Protein AF-A0A926DUD1-F1 (afdb_monomer)

Structure (mmCIF, N/CA/C/O backbone):
data_AF-A0A926DUD1-F1
#
_entry.id   AF-A0A926DUD1-F1
#
loop_
_atom_site.group_PDB
_atom_site.id
_atom_site.type_symbol
_atom_site.label_atom_id
_atom_site.label_alt_id
_atom_site.label_comp_id
_atom_site.label_asym_id
_atom_site.label_entity_id
_atom_site.label_seq_id
_atom_site.pdbx_PDB_ins_code
_atom_site.Cartn_x
_atom_site.Cartn_y
_atom_site.Cartn_z
_atom_site.occupancy
_atom_site.B_iso_or_equiv
_atom_site.auth_seq_id
_atom_site.auth_comp_id
_atom_site.auth_asym_id
_atom_site.auth_atom_id
_atom_site.pdbx_PDB_model_num
ATOM 1 N N . MET A 1 1 ? 6.328 -51.734 35.533 1.00 30.44 1 MET A N 1
ATOM 2 C CA . MET A 1 1 ? 6.720 -51.237 34.198 1.00 30.44 1 MET A CA 1
ATOM 3 C C . MET A 1 1 ? 5.490 -50.666 33.497 1.00 30.44 1 MET A C 1
ATOM 5 O O . MET A 1 1 ? 4.586 -51.427 33.213 1.00 30.44 1 MET A O 1
ATOM 9 N N . LYS A 1 2 ? 5.502 -49.342 33.269 1.00 28.11 2 LYS A N 1
ATOM 10 C CA . LYS A 1 2 ? 4.923 -48.579 32.139 1.00 28.11 2 LYS A CA 1
ATOM 11 C C . LYS A 1 2 ? 3.393 -48.598 31.853 1.00 28.11 2 LYS A C 1
ATOM 13 O O . LYS A 1 2 ? 2.896 -49.546 31.268 1.00 28.11 2 LYS A O 1
ATOM 18 N N . LYS A 1 3 ? 2.792 -47.406 32.087 1.00 28.64 3 LYS A N 1
ATOM 19 C CA . LYS A 1 3 ? 1.717 -46.685 31.338 1.00 28.64 3 LYS A CA 1
ATOM 20 C C . LYS A 1 3 ? 0.305 -47.307 31.424 1.00 28.64 3 LYS A C 1
ATOM 22 O O . LYS A 1 3 ? 0.091 -48.352 30.838 1.00 28.64 3 LYS A O 1
ATOM 27 N N . MET A 1 4 ? -0.717 -46.806 32.137 1.00 31.91 4 MET A N 1
ATOM 28 C CA . MET A 1 4 ? -1.233 -45.445 32.430 1.00 31.91 4 MET A CA 1
ATOM 29 C C . MET A 1 4 ? -1.420 -44.544 31.202 1.00 31.91 4 MET A C 1
ATOM 31 O O . MET A 1 4 ? -0.483 -43.837 30.866 1.00 31.91 4 MET A O 1
ATOM 35 N N . TYR A 1 5 ? -2.627 -44.583 30.614 1.00 33.59 5 TYR A N 1
ATOM 36 C CA . TYR A 1 5 ? -3.401 -43.492 29.971 1.00 33.59 5 TYR A CA 1
ATOM 37 C C . TYR A 1 5 ? -4.865 -44.008 29.852 1.00 33.59 5 TYR A C 1
ATOM 39 O O . TYR A 1 5 ? -5.150 -44.811 28.971 1.00 33.59 5 TYR A O 1
ATOM 47 N N . ALA A 1 6 ? -5.735 -43.909 30.872 1.00 28.67 6 ALA A N 1
ATOM 48 C CA . ALA A 1 6 ? -6.662 -42.787 31.144 1.00 28.67 6 ALA A CA 1
ATOM 49 C C . ALA A 1 6 ? -7.298 -42.251 29.840 1.00 28.67 6 ALA A C 1
ATOM 51 O O . ALA A 1 6 ? -6.612 -41.590 29.074 1.00 28.67 6 ALA A O 1
ATOM 52 N N . LEU A 1 7 ? -8.509 -42.635 29.420 1.00 27.92 7 LEU A N 1
ATOM 53 C CA . LEU A 1 7 ? -9.831 -42.455 30.050 1.00 27.92 7 LEU A CA 1
ATOM 54 C C . LEU A 1 7 ? -10.149 -40.970 30.309 1.00 27.92 7 LEU A C 1
ATOM 56 O O . LEU A 1 7 ? -9.940 -40.468 31.405 1.00 27.92 7 LEU A O 1
ATOM 60 N N . LEU A 1 8 ? -10.645 -40.291 29.270 1.00 28.48 8 LEU A N 1
ATOM 61 C CA . LEU A 1 8 ? -11.308 -38.977 29.289 1.00 28.48 8 LEU A CA 1
ATOM 62 C C . LEU A 1 8 ? -12.337 -39.008 28.141 1.00 28.48 8 LEU A C 1
ATOM 64 O O . LEU A 1 8 ? -11.967 -38.971 26.975 1.00 28.48 8 LEU A O 1
ATOM 68 N N . LEU A 1 9 ? -13.539 -39.522 28.405 1.00 27.72 9 LEU A N 1
ATOM 69 C CA . LEU A 1 9 ? -14.746 -38.776 28.792 1.00 27.72 9 LEU A CA 1
ATOM 70 C C . LEU A 1 9 ? -15.273 -37.853 27.689 1.00 27.72 9 LEU A C 1
ATOM 72 O O . LEU A 1 9 ? -14.710 -36.815 27.363 1.00 27.72 9 LEU A O 1
ATOM 76 N N . ALA A 1 10 ? -16.406 -38.294 27.158 1.00 29.36 10 ALA A N 1
ATOM 77 C CA . ALA A 1 10 ? -17.259 -37.614 26.216 1.00 29.36 10 ALA A CA 1
ATOM 78 C C . ALA A 1 10 ? -18.023 -36.448 26.879 1.00 29.36 10 ALA A C 1
ATOM 80 O O . ALA A 1 10 ? -18.389 -36.530 28.047 1.00 29.36 10 ALA A O 1
ATOM 81 N N . VAL A 1 11 ? -18.327 -35.435 26.060 1.00 32.94 11 VAL A N 1
ATOM 82 C CA . VAL A 1 11 ? -19.420 -34.453 26.197 1.00 32.94 11 VAL A CA 1
ATOM 83 C C . VAL A 1 11 ? -19.409 -33.579 27.461 1.00 32.94 11 VAL A C 1
ATOM 85 O O . VAL A 1 11 ? -20.028 -33.910 28.465 1.00 32.94 11 VAL A O 1
ATOM 88 N N . MET A 1 12 ? -18.847 -32.371 27.342 1.00 29.70 12 MET A N 1
ATOM 89 C CA . MET A 1 12 ? -19.451 -31.150 27.897 1.00 29.70 12 MET A CA 1
ATOM 90 C C . MET A 1 12 ? -18.847 -29.897 27.245 1.00 29.70 12 MET A C 1
ATOM 92 O O . MET A 1 12 ? -17.681 -29.580 27.441 1.00 29.70 12 MET A O 1
ATOM 96 N N . LEU A 1 13 ? -19.681 -29.220 26.448 1.00 30.86 13 LEU A N 1
ATOM 97 C CA . LEU A 1 13 ? -19.895 -27.769 26.462 1.00 30.86 13 LEU A CA 1
ATOM 98 C C . LEU A 1 13 ? -18.708 -26.896 26.892 1.00 30.86 13 LEU A C 1
ATOM 100 O O . LEU A 1 13 ? -18.577 -26.620 28.078 1.00 30.86 13 LEU A O 1
ATOM 104 N N . ILE A 1 14 ? -18.010 -26.293 25.928 1.00 34.62 14 ILE A N 1
ATOM 105 C CA . ILE A 1 14 ? -17.842 -24.835 25.936 1.00 34.62 14 ILE A CA 1
ATOM 106 C C . ILE A 1 14 ? -18.034 -24.355 24.500 1.00 34.62 14 ILE A C 1
ATOM 108 O O . ILE A 1 14 ? -17.290 -24.707 23.592 1.00 34.62 14 ILE A O 1
ATOM 112 N N . VAL A 1 15 ? -19.092 -23.572 24.327 1.00 35.19 15 VAL A N 1
ATOM 113 C CA . VAL A 1 15 ? -19.264 -22.560 23.292 1.00 35.19 15 VAL A CA 1
ATOM 114 C C . VAL A 1 15 ? -17.905 -21.903 23.033 1.00 35.19 15 VAL A C 1
ATOM 116 O O . VAL A 1 15 ? -17.487 -21.061 23.823 1.00 35.19 15 VAL A O 1
ATOM 119 N N . SER A 1 16 ? -17.180 -22.277 21.975 1.00 34.81 16 SER A N 1
ATOM 120 C CA . SER A 1 16 ? -16.004 -21.516 21.541 1.00 34.81 16 SER A CA 1
ATOM 121 C C . SER A 1 16 ? -16.513 -20.246 20.872 1.00 34.81 16 SER A C 1
ATOM 123 O O . SER A 1 16 ? -16.598 -20.147 19.655 1.00 34.81 16 SER A O 1
ATOM 125 N N . MET A 1 17 ? -16.985 -19.356 21.741 1.00 41.75 17 MET A N 1
ATOM 126 C CA . MET A 1 17 ? -17.153 -17.928 21.589 1.00 41.75 17 MET A CA 1
ATOM 127 C C . MET A 1 17 ? -17.519 -17.501 20.166 1.00 41.75 17 MET A C 1
ATOM 129 O O . MET A 1 17 ? -16.672 -17.098 19.379 1.00 41.75 17 MET A O 1
ATOM 133 N N . THR A 1 18 ? -18.824 -17.395 19.917 1.00 40.28 18 THR A N 1
ATOM 134 C CA . THR A 1 18 ? -19.358 -16.132 19.393 1.00 40.28 18 THR A CA 1
ATOM 135 C C . THR A 1 18 ? -18.884 -14.993 20.305 1.00 40.28 18 THR A C 1
ATOM 137 O O . THR A 1 18 ? -19.610 -14.525 21.179 1.00 40.28 18 THR A O 1
ATOM 140 N N . ALA A 1 19 ? -17.622 -14.612 20.161 1.00 38.56 19 ALA A N 1
ATOM 141 C CA . ALA A 1 19 ? -17.138 -13.283 20.434 1.00 38.56 19 ALA A CA 1
ATOM 142 C C . ALA A 1 19 ? -17.183 -12.590 19.056 1.00 38.56 19 ALA A C 1
ATOM 144 O O . ALA A 1 19 ? -16.373 -12.917 18.211 1.00 38.56 19 ALA A O 1
ATOM 145 N N . CYS A 1 20 ? -18.100 -11.702 18.670 1.00 43.28 20 CYS A N 1
ATOM 146 C CA . CYS A 1 20 ? -19.041 -10.871 19.414 1.00 43.28 20 CYS A CA 1
ATOM 147 C C . CYS A 1 20 ? -18.526 -10.442 20.789 1.00 43.28 20 CYS A C 1
ATOM 149 O O . CYS A 1 20 ? -19.292 -10.291 21.741 1.00 43.28 20 CYS A O 1
ATOM 151 N N . THR A 1 21 ? -17.212 -10.233 20.902 1.00 41.12 21 THR A N 1
ATOM 152 C CA . THR A 1 21 ? -16.678 -9.272 21.852 1.00 41.12 21 THR A CA 1
ATOM 153 C C . THR A 1 21 ? -17.368 -7.964 21.505 1.00 41.12 21 THR A C 1
ATOM 155 O O . THR A 1 21 ? -17.146 -7.356 20.459 1.00 41.12 21 THR A O 1
ATOM 158 N N . LYS A 1 22 ? -18.307 -7.579 22.371 1.00 42.62 22 LYS A N 1
ATOM 159 C CA . LYS A 1 22 ? -18.706 -6.186 22.531 1.00 42.62 22 LYS A CA 1
ATOM 160 C C . LYS A 1 22 ? -17.416 -5.367 22.487 1.00 42.62 22 LYS A C 1
ATOM 162 O O . LYS A 1 22 ? -16.504 -5.681 23.249 1.00 42.62 22 LYS A O 1
ATOM 167 N N . GLY A 1 23 ? -17.334 -4.422 21.550 1.00 42.72 23 GLY A N 1
ATOM 168 C CA . GLY A 1 23 ? -16.148 -3.598 21.325 1.00 42.72 23 GLY A CA 1
ATOM 169 C C . GLY A 1 23 ? -15.558 -3.114 22.648 1.00 42.72 23 GLY A C 1
ATOM 170 O O . GLY A 1 23 ? -16.287 -2.605 23.500 1.00 42.72 23 GLY A O 1
ATOM 171 N N . GLY A 1 24 ? -14.265 -3.370 22.835 1.00 50.34 24 GLY A N 1
ATOM 172 C CA . GLY A 1 24 ? -13.566 -3.139 24.098 1.00 50.34 24 GLY A CA 1
ATOM 173 C C . GLY A 1 24 ? -12.529 -4.213 24.426 1.00 50.34 24 GLY A C 1
ATOM 174 O O . GLY A 1 24 ? -12.457 -4.646 25.574 1.00 50.34 24 GLY A O 1
ATOM 175 N N . GLY A 1 25 ? -11.764 -4.682 23.432 1.00 62.44 25 GLY A N 1
ATOM 176 C CA . GLY A 1 25 ? -10.482 -5.334 23.713 1.00 62.44 25 GLY A CA 1
ATOM 177 C C . GLY A 1 25 ? -9.506 -4.341 24.355 1.00 62.44 25 GLY A C 1
ATOM 178 O O . GLY A 1 25 ? -9.762 -3.134 24.371 1.00 62.44 25 GLY A O 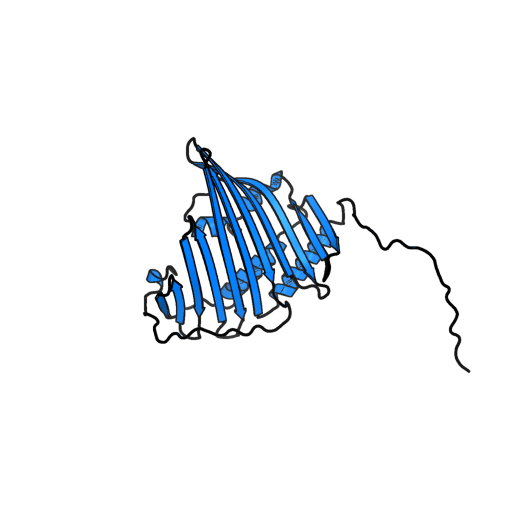1
ATOM 179 N N . ASP A 1 26 ? -8.400 -4.841 24.901 1.00 84.88 26 ASP A N 1
ATOM 180 C CA . ASP A 1 26 ? -7.280 -3.985 25.290 1.00 84.88 26 ASP A CA 1
ATOM 181 C C . ASP A 1 26 ? -6.716 -3.343 24.014 1.00 84.88 26 ASP A C 1
ATOM 183 O O . ASP A 1 26 ? -6.036 -4.007 23.231 1.00 84.88 26 ASP A O 1
ATOM 187 N N . VAL A 1 27 ? -7.076 -2.074 23.784 1.00 88.50 27 VAL A N 1
ATOM 188 C CA . VAL A 1 27 ? -6.719 -1.316 22.575 1.00 88.50 27 VAL A CA 1
ATOM 189 C C . VAL A 1 27 ? -5.220 -1.389 22.343 1.00 88.50 27 VAL A C 1
ATOM 191 O O . VAL A 1 27 ? -4.800 -1.680 21.231 1.00 88.50 27 VAL A O 1
ATOM 194 N N . LYS A 1 28 ? -4.419 -1.232 23.398 1.00 89.31 28 LYS A N 1
ATOM 195 C CA . LYS A 1 28 ? -2.965 -1.317 23.314 1.00 89.31 28 LYS A CA 1
ATOM 196 C C . LYS A 1 28 ? -2.508 -2.674 22.786 1.00 89.31 28 LYS A C 1
ATOM 198 O O . LYS A 1 28 ? -1.733 -2.738 21.843 1.00 89.31 28 LYS A O 1
ATOM 203 N N . ALA A 1 29 ? -3.024 -3.758 23.360 1.00 90.81 29 ALA A N 1
ATOM 204 C CA . ALA A 1 29 ? -2.624 -5.105 22.971 1.00 90.81 29 ALA A CA 1
ATOM 205 C C . ALA A 1 29 ? -3.027 -5.458 21.530 1.00 90.81 29 ALA A C 1
ATOM 207 O O . ALA A 1 29 ? -2.349 -6.259 20.887 1.00 90.81 29 ALA A O 1
ATOM 208 N N . ASP A 1 30 ? -4.138 -4.917 21.027 1.00 91.75 30 ASP A N 1
ATOM 209 C CA . ASP A 1 30 ? -4.545 -5.126 19.636 1.00 91.75 30 ASP A CA 1
ATOM 210 C C . ASP A 1 30 ? -3.728 -4.254 18.668 1.00 91.75 30 ASP A C 1
ATOM 212 O O . ASP A 1 30 ? -3.302 -4.760 17.630 1.00 91.75 30 ASP A O 1
ATOM 216 N N . LEU A 1 31 ? -3.407 -3.010 19.039 1.00 89.25 31 LEU A N 1
ATOM 217 C CA . LEU A 1 31 ? -2.471 -2.162 18.291 1.00 89.25 31 LEU A CA 1
ATOM 218 C C . LEU A 1 31 ? -1.072 -2.787 18.210 1.00 89.25 31 LEU A C 1
ATOM 220 O O . LEU A 1 31 ? -0.503 -2.862 17.126 1.00 89.25 31 LEU A O 1
ATOM 224 N N . ASP A 1 32 ? -0.562 -3.354 19.308 1.00 89.19 32 ASP A N 1
ATOM 225 C CA . ASP A 1 32 ? 0.729 -4.055 19.329 1.00 89.19 32 ASP A CA 1
ATOM 226 C C . ASP A 1 32 ? 0.762 -5.247 18.352 1.00 89.19 32 ASP A C 1
ATOM 228 O O . ASP A 1 32 ? 1.804 -5.551 17.770 1.00 89.19 32 ASP A O 1
ATOM 232 N N . LYS A 1 33 ? -0.363 -5.949 18.153 1.00 90.88 33 LYS A N 1
ATOM 233 C CA . LYS A 1 33 ? -0.445 -7.060 17.185 1.00 90.88 33 LYS A CA 1
ATOM 234 C C . LYS A 1 33 ? -0.485 -6.567 15.747 1.00 90.88 33 LYS A C 1
ATOM 236 O O . LYS A 1 33 ? 0.128 -7.200 14.891 1.00 90.88 33 LYS A O 1
ATOM 241 N N . ILE A 1 34 ? -1.214 -5.481 15.487 1.00 89.62 34 ILE A N 1
ATOM 242 C CA . ILE A 1 34 ? -1.237 -4.833 14.171 1.00 89.62 34 ILE A CA 1
ATOM 243 C C . ILE A 1 34 ? 0.184 -4.384 13.826 1.00 89.62 34 ILE A C 1
ATOM 245 O O . ILE A 1 34 ? 0.708 -4.794 12.797 1.00 89.62 34 ILE A O 1
ATOM 249 N N . GLN A 1 35 ? 0.853 -3.693 14.752 1.00 85.88 35 GLN A N 1
ATOM 250 C CA . GLN A 1 35 ? 2.245 -3.274 14.618 1.00 85.88 35 GLN A CA 1
ATOM 251 C C . GLN A 1 35 ? 3.177 -4.434 14.271 1.00 85.88 35 GLN A C 1
ATOM 253 O O . GLN A 1 35 ? 3.965 -4.345 13.333 1.00 85.88 35 GLN A O 1
ATOM 258 N N . GLN A 1 36 ? 3.102 -5.529 15.031 1.00 88.00 36 GLN A N 1
ATOM 259 C CA . GLN A 1 36 ? 3.936 -6.707 14.792 1.00 88.00 36 GLN A CA 1
ATOM 260 C C . GLN A 1 36 ? 3.695 -7.299 13.403 1.00 88.00 36 GLN A C 1
ATOM 262 O O . GLN A 1 36 ? 4.651 -7.714 12.750 1.00 88.00 36 GLN A O 1
ATOM 267 N N . ALA A 1 37 ? 2.441 -7.334 12.948 1.00 89.12 37 ALA A N 1
ATOM 268 C CA . ALA A 1 37 ? 2.108 -7.830 11.622 1.00 89.12 37 ALA A CA 1
ATOM 269 C C . ALA A 1 37 ? 2.626 -6.909 10.514 1.00 89.12 37 ALA A C 1
ATOM 271 O O . ALA A 1 37 ? 3.164 -7.411 9.524 1.00 89.12 37 ALA A O 1
ATOM 272 N N . SER A 1 38 ? 2.516 -5.591 10.690 1.00 82.69 38 SER A N 1
ATOM 273 C CA . SER A 1 38 ? 3.066 -4.601 9.763 1.00 82.69 38 SER A CA 1
ATOM 274 C C . SER A 1 38 ? 4.586 -4.726 9.679 1.00 82.69 38 SER A C 1
ATOM 276 O O . SER A 1 38 ? 5.098 -4.996 8.599 1.00 82.69 38 SER A O 1
ATOM 278 N N . THR A 1 39 ? 5.304 -4.693 10.810 1.00 82.94 39 THR A N 1
ATOM 279 C CA . THR A 1 39 ? 6.769 -4.875 10.854 1.00 82.94 39 THR A CA 1
ATOM 280 C C . THR A 1 39 ? 7.208 -6.198 10.228 1.00 82.94 39 THR A C 1
ATOM 282 O O . THR A 1 39 ? 8.120 -6.244 9.412 1.00 82.94 39 THR A O 1
ATOM 285 N N . LYS A 1 40 ? 6.528 -7.300 10.548 1.00 86.88 40 LYS A N 1
ATOM 286 C CA . LYS A 1 40 ? 6.849 -8.596 9.946 1.00 86.88 40 LYS A CA 1
ATOM 287 C C . LYS A 1 40 ? 6.605 -8.617 8.433 1.00 86.88 40 LYS A C 1
ATOM 289 O O . LYS A 1 40 ? 7.253 -9.368 7.705 1.00 86.88 40 LYS A O 1
ATOM 294 N N . SER A 1 41 ? 5.639 -7.837 7.955 1.00 81.19 41 SER A N 1
ATOM 295 C CA . SER A 1 41 ? 5.339 -7.743 6.528 1.00 81.19 41 SER A CA 1
ATOM 296 C C . SER A 1 41 ? 6.364 -6.890 5.787 1.00 81.19 41 SER A C 1
ATOM 298 O O . SER A 1 41 ? 6.711 -7.244 4.667 1.00 81.19 41 SER A O 1
ATOM 300 N N . THR A 1 42 ? 6.898 -5.846 6.424 1.00 72.69 42 THR A N 1
ATOM 301 C CA . THR A 1 42 ? 7.930 -4.966 5.854 1.00 72.69 42 THR A CA 1
ATOM 302 C C . THR A 1 42 ? 9.334 -5.549 5.869 1.00 72.69 42 THR A C 1
ATOM 304 O O . THR A 1 42 ? 10.142 -5.208 5.015 1.00 72.69 42 THR A O 1
ATOM 307 N N . GLU A 1 43 ? 9.627 -6.478 6.779 1.00 77.75 43 GLU A N 1
ATOM 308 C CA . GLU A 1 43 ? 10.869 -7.267 6.757 1.00 77.75 43 GLU A CA 1
ATOM 309 C C . GLU A 1 43 ? 10.989 -8.171 5.511 1.00 77.75 43 GLU A C 1
ATOM 311 O O . GLU A 1 43 ? 12.022 -8.812 5.299 1.00 77.75 43 GLU A O 1
ATOM 316 N N . GLN A 1 44 ? 9.941 -8.265 4.686 1.00 77.19 44 GLN A N 1
ATOM 317 C CA . GLN A 1 44 ? 9.991 -8.995 3.428 1.00 77.19 44 GLN A CA 1
ATOM 318 C C . GLN A 1 44 ? 10.670 -8.164 2.340 1.00 77.19 44 GLN A C 1
ATOM 320 O O . GLN A 1 44 ? 10.252 -7.058 2.017 1.00 77.19 44 GLN A O 1
ATOM 325 N N . ASN A 1 45 ? 11.639 -8.776 1.663 1.00 81.38 45 ASN A N 1
ATOM 326 C CA . ASN A 1 45 ? 12.281 -8.199 0.480 1.00 81.38 45 ASN A CA 1
ATOM 327 C C . ASN A 1 45 ? 11.427 -8.336 -0.794 1.00 81.38 45 ASN A C 1
ATOM 329 O O . ASN A 1 45 ? 11.945 -8.192 -1.898 1.00 81.38 45 ASN A O 1
ATOM 333 N N . ALA A 1 46 ? 10.150 -8.695 -0.678 1.00 86.81 46 ALA A N 1
ATOM 334 C CA . ALA A 1 46 ? 9.263 -8.903 -1.810 1.00 86.81 46 ALA A CA 1
ATOM 335 C C . ALA A 1 46 ? 7.808 -8.617 -1.423 1.00 86.81 46 ALA A C 1
ATOM 337 O O . ALA A 1 46 ? 7.386 -8.942 -0.314 1.00 86.81 46 ALA A O 1
ATOM 338 N N . LEU A 1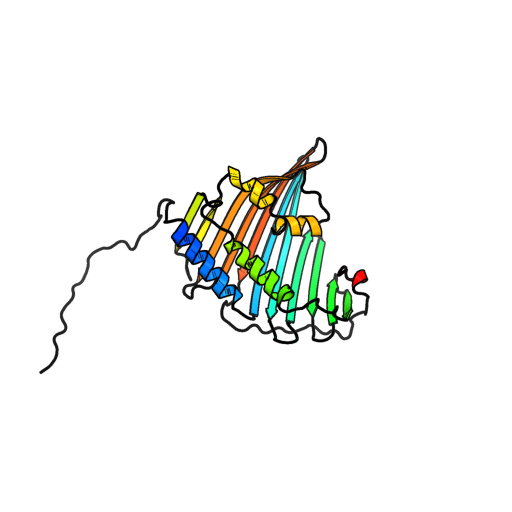 47 ? 7.045 -8.039 -2.349 1.00 86.88 47 LEU A N 1
ATOM 339 C CA . LEU A 1 47 ? 5.622 -7.748 -2.195 1.00 86.88 47 LEU A CA 1
ATOM 340 C C . LEU A 1 47 ? 4.885 -8.098 -3.488 1.00 86.88 47 LEU A C 1
ATOM 342 O O . LEU A 1 47 ? 5.302 -7.694 -4.569 1.00 86.88 47 LEU A O 1
ATOM 346 N N . ASP A 1 48 ? 3.786 -8.834 -3.375 1.00 92.62 48 ASP A N 1
ATOM 347 C CA . ASP A 1 48 ? 2.788 -9.017 -4.431 1.00 92.62 48 ASP A CA 1
ATOM 348 C C . ASP A 1 48 ? 1.465 -8.544 -3.838 1.00 92.62 48 ASP A C 1
ATOM 350 O O . ASP A 1 48 ? 1.013 -9.083 -2.826 1.00 92.62 48 ASP A O 1
ATOM 354 N N . ALA A 1 49 ? 0.889 -7.485 -4.394 1.00 91.31 49 ALA A N 1
ATOM 355 C CA . ALA A 1 49 ? -0.301 -6.872 -3.837 1.00 91.31 49 ALA A CA 1
ATOM 356 C C . ALA A 1 49 ? -1.230 -6.331 -4.918 1.00 91.31 49 ALA A C 1
ATOM 358 O O . ALA A 1 49 ? -0.799 -5.890 -5.980 1.00 91.31 49 ALA A O 1
ATOM 359 N N . LYS A 1 50 ? -2.521 -6.317 -4.605 1.00 94.38 50 LYS A N 1
ATOM 360 C CA . LYS A 1 50 ? -3.553 -5.659 -5.396 1.00 94.38 50 LYS A CA 1
ATOM 361 C C . LYS A 1 50 ? -4.109 -4.489 -4.605 1.00 94.38 50 LYS A C 1
ATOM 363 O O . LYS A 1 50 ? -4.466 -4.657 -3.445 1.00 94.38 50 LYS A O 1
ATOM 368 N N . VAL A 1 51 ? -4.224 -3.326 -5.226 1.00 90.56 51 VAL A N 1
ATOM 369 C CA . VAL A 1 51 ? -4.948 -2.186 -4.669 1.00 90.56 51 VAL A CA 1
ATOM 370 C C . VAL A 1 51 ? -6.224 -1.985 -5.468 1.00 90.56 51 VAL A C 1
ATOM 372 O O . VAL A 1 51 ? -6.211 -1.972 -6.694 1.00 90.56 51 VAL A O 1
ATOM 375 N N . SER A 1 52 ? -7.341 -1.822 -4.778 1.00 91.50 52 SER A N 1
ATOM 376 C CA . SER A 1 52 ? -8.587 -1.328 -5.356 1.00 91.50 52 SER A CA 1
ATOM 377 C C . SER A 1 52 ? -8.945 -0.033 -4.652 1.00 91.50 52 SER A C 1
ATOM 379 O O . SER A 1 52 ? -9.002 0.002 -3.424 1.00 91.50 52 SER A O 1
ATOM 381 N N . MET A 1 53 ? -9.174 1.022 -5.417 1.00 89.62 53 MET A N 1
ATOM 382 C CA . MET A 1 53 ? -9.597 2.319 -4.922 1.00 89.62 53 MET A CA 1
ATOM 383 C C . MET A 1 53 ? -10.856 2.761 -5.666 1.00 89.62 53 MET A C 1
ATOM 385 O O . MET A 1 53 ? -10.999 2.549 -6.865 1.00 89.62 53 MET A O 1
ATOM 389 N N . THR A 1 54 ? -11.781 3.385 -4.956 1.00 91.25 54 THR A N 1
ATOM 390 C CA . THR A 1 54 ? -12.948 4.041 -5.537 1.00 91.25 54 THR A CA 1
ATOM 391 C C . THR A 1 54 ? -13.015 5.440 -4.963 1.00 91.25 54 THR A C 1
ATOM 393 O O . THR A 1 54 ? -13.122 5.604 -3.746 1.00 91.25 54 THR A O 1
ATOM 396 N N . MET A 1 55 ? -12.946 6.439 -5.836 1.00 89.06 55 MET A N 1
ATOM 397 C CA . MET A 1 55 ? -13.181 7.832 -5.477 1.00 89.06 55 MET A CA 1
ATOM 398 C C . MET A 1 55 ? -14.571 8.226 -5.953 1.00 89.06 55 MET A C 1
ATOM 400 O O . MET A 1 55 ? -14.870 8.135 -7.140 1.00 89.06 55 MET A O 1
ATOM 404 N N . LYS A 1 56 ? -15.421 8.668 -5.034 1.00 90.56 56 LYS A N 1
ATOM 405 C CA . LYS A 1 56 ? -16.776 9.128 -5.319 1.00 90.56 56 LYS A CA 1
ATOM 406 C C . LYS A 1 56 ? -16.899 10.587 -4.915 1.00 90.56 56 LYS A C 1
ATOM 408 O O . LYS A 1 56 ? -16.698 10.926 -3.754 1.00 90.56 56 LYS A O 1
ATOM 413 N N . MET A 1 57 ? -17.240 11.445 -5.864 1.00 88.94 57 MET A N 1
ATOM 414 C CA . MET A 1 57 ? -17.443 12.872 -5.651 1.00 88.94 57 MET A CA 1
ATOM 415 C C . MET A 1 57 ? -18.916 13.215 -5.853 1.00 88.94 57 MET A C 1
ATOM 417 O O . MET A 1 57 ? -19.505 12.847 -6.865 1.00 88.94 57 MET A O 1
ATOM 421 N N . ASP A 1 58 ? -19.503 13.929 -4.895 1.00 89.06 58 ASP A N 1
ATOM 422 C CA . ASP A 1 58 ? -20.858 14.467 -4.974 1.00 89.06 58 ASP A CA 1
ATOM 423 C C . ASP A 1 58 ? -20.798 16.004 -4.923 1.00 89.06 58 ASP A C 1
ATOM 425 O O . ASP A 1 58 ? -20.460 16.586 -3.885 1.00 89.06 58 ASP A O 1
ATOM 429 N N . ALA A 1 59 ? -21.145 16.668 -6.026 1.00 84.00 59 ALA A N 1
ATOM 430 C CA . ALA A 1 59 ? -21.182 18.128 -6.140 1.00 84.00 59 ALA A CA 1
ATOM 431 C C . ALA A 1 59 ? -22.386 18.563 -6.991 1.00 84.00 59 ALA A C 1
ATOM 433 O O . ALA A 1 59 ? -22.711 17.924 -7.984 1.00 84.00 59 ALA A O 1
ATOM 434 N N . ASP A 1 60 ? -23.096 19.613 -6.567 1.00 80.50 60 ASP A N 1
ATOM 435 C CA . ASP A 1 60 ? -24.231 20.216 -7.292 1.00 80.50 60 ASP A CA 1
ATOM 436 C C . ASP A 1 60 ? -25.340 19.255 -7.773 1.00 80.50 60 ASP A C 1
ATOM 438 O O . ASP A 1 60 ? -26.090 19.539 -8.705 1.00 80.50 60 ASP A O 1
ATOM 442 N N . GLY A 1 61 ? -25.516 18.134 -7.067 1.00 79.94 61 GLY A N 1
ATOM 443 C CA . GLY A 1 61 ? -26.518 17.114 -7.390 1.00 79.94 61 GLY A CA 1
ATOM 444 C C . GLY A 1 61 ? -26.062 16.083 -8.425 1.00 79.94 61 GLY A C 1
ATOM 445 O O . GLY A 1 61 ? -26.852 15.203 -8.769 1.00 79.94 61 GLY A O 1
ATOM 446 N N . GLU A 1 62 ? -24.810 16.158 -8.874 1.00 85.62 62 GLU A N 1
ATOM 447 C CA . GLU A 1 62 ? -24.151 15.157 -9.706 1.00 85.62 62 GLU A CA 1
ATOM 448 C C . GLU A 1 62 ? -23.205 14.297 -8.857 1.00 85.62 62 GLU A C 1
ATOM 450 O O . GLU A 1 62 ? -22.566 14.773 -7.914 1.00 85.62 62 GLU A O 1
ATOM 455 N N . THR A 1 63 ? -23.144 13.007 -9.188 1.00 88.56 63 THR A N 1
ATOM 456 C CA . THR A 1 63 ? -22.246 12.033 -8.563 1.00 88.56 63 THR A CA 1
ATOM 457 C C . THR A 1 63 ? -21.312 11.493 -9.634 1.00 88.56 63 THR A C 1
ATOM 459 O O . THR A 1 63 ? -21.780 10.915 -10.616 1.00 88.56 63 THR A O 1
ATOM 462 N N . MET A 1 64 ? -20.010 11.631 -9.417 1.00 88.25 64 MET A N 1
ATOM 463 C CA . MET A 1 64 ? -18.968 11.023 -10.238 1.00 88.25 64 MET A CA 1
ATOM 464 C C . MET A 1 64 ? -18.267 9.937 -9.427 1.00 88.25 64 MET A C 1
ATOM 466 O O . MET A 1 64 ? -17.945 10.146 -8.259 1.00 88.25 64 MET A O 1
ATOM 470 N N . GLU A 1 65 ? -18.033 8.779 -10.036 1.00 90.94 65 GLU A N 1
ATOM 471 C CA . GLU A 1 65 ? -17.291 7.674 -9.432 1.00 90.94 65 GLU A CA 1
ATOM 472 C C . GLU A 1 65 ? -16.134 7.291 -10.354 1.00 90.94 65 GLU A C 1
ATOM 474 O O . GLU A 1 65 ? -16.337 7.104 -11.553 1.00 90.94 65 GLU A O 1
ATOM 479 N N . ILE A 1 66 ? -14.932 7.205 -9.789 1.00 89.31 66 ILE A N 1
ATOM 480 C CA . ILE A 1 66 ? -13.691 6.874 -10.486 1.00 89.31 66 ILE A CA 1
ATOM 481 C C . ILE A 1 66 ? -13.100 5.640 -9.794 1.00 89.31 66 ILE A C 1
ATOM 483 O O . ILE A 1 66 ? -12.462 5.771 -8.738 1.00 89.31 66 ILE A O 1
ATOM 487 N N . PRO A 1 67 ? -13.350 4.427 -10.314 1.00 91.81 67 PRO A N 1
ATOM 488 C CA . PRO A 1 67 ? -12.644 3.240 -9.869 1.00 91.81 67 PRO A CA 1
ATOM 489 C C . PRO A 1 67 ? -11.208 3.233 -10.411 1.00 91.81 67 PRO A C 1
ATOM 491 O O . PRO A 1 67 ? -10.946 3.539 -11.574 1.00 91.81 67 PRO A O 1
ATOM 494 N N . ILE A 1 68 ? -10.279 2.845 -9.544 1.00 90.06 68 ILE A N 1
ATOM 495 C CA . ILE A 1 68 ? -8.869 2.627 -9.850 1.00 90.06 68 ILE A CA 1
ATOM 496 C C . ILE A 1 68 ? -8.500 1.246 -9.322 1.00 90.06 68 ILE A C 1
ATOM 498 O O . ILE A 1 68 ? -8.762 0.913 -8.165 1.00 90.06 68 ILE A O 1
ATOM 502 N N . THR A 1 69 ? -7.854 0.435 -10.145 1.00 93.38 69 THR A N 1
ATOM 503 C CA . THR A 1 69 ? -7.246 -0.819 -9.705 1.00 93.38 69 THR A CA 1
ATOM 504 C C . THR A 1 69 ? -5.762 -0.793 -10.007 1.00 93.38 69 THR A C 1
ATOM 506 O O . THR A 1 69 ? -5.345 -0.276 -11.038 1.00 93.38 69 THR A O 1
ATOM 509 N N . MET A 1 70 ? -4.958 -1.320 -9.092 1.00 92.62 70 MET A N 1
ATOM 510 C CA . MET A 1 70 ? -3.528 -1.493 -9.281 1.00 92.62 70 MET A CA 1
ATOM 511 C C . MET A 1 70 ? -3.139 -2.922 -8.928 1.00 92.62 70 MET A C 1
ATOM 513 O O . MET A 1 70 ? -3.594 -3.463 -7.923 1.00 92.62 70 MET A O 1
ATOM 517 N N . ASP A 1 71 ? -2.266 -3.519 -9.721 1.00 94.38 71 ASP A N 1
ATOM 518 C CA . ASP A 1 71 ? -1.575 -4.757 -9.386 1.00 94.38 71 ASP A CA 1
ATOM 519 C C . ASP A 1 71 ? -0.087 -4.420 -9.282 1.00 94.38 71 ASP A C 1
ATOM 521 O O . ASP A 1 71 ? 0.490 -3.822 -10.188 1.00 94.38 71 ASP A O 1
ATOM 525 N N . MET A 1 72 ? 0.520 -4.748 -8.145 1.00 91.19 72 MET A N 1
ATOM 526 C CA . MET A 1 72 ? 1.873 -4.352 -7.778 1.00 91.19 72 MET A CA 1
ATOM 527 C C . MET A 1 72 ? 2.700 -5.584 -7.457 1.00 91.19 72 MET A C 1
ATOM 529 O O . MET A 1 72 ? 2.315 -6.419 -6.637 1.00 91.19 72 MET A O 1
ATOM 533 N N . LYS A 1 73 ? 3.885 -5.662 -8.050 1.00 92.44 73 LYS A N 1
ATOM 534 C CA . LYS A 1 73 ? 4.928 -6.600 -7.653 1.00 92.44 73 LYS A CA 1
ATOM 535 C C . LYS A 1 73 ? 6.214 -5.844 -7.430 1.00 92.44 73 LYS A C 1
ATOM 537 O O . LYS A 1 73 ? 6.644 -5.100 -8.303 1.00 92.44 73 LYS A O 1
ATOM 542 N N . MET A 1 74 ? 6.830 -6.055 -6.279 1.00 87.69 74 MET A N 1
ATOM 543 C CA . MET A 1 74 ? 8.092 -5.434 -5.911 1.00 87.69 74 MET A CA 1
ATOM 544 C C . MET A 1 74 ? 9.038 -6.473 -5.332 1.00 87.69 74 MET A C 1
ATOM 546 O O . MET A 1 74 ? 8.614 -7.416 -4.659 1.00 87.69 74 MET A O 1
ATOM 550 N N . LYS A 1 75 ? 10.328 -6.292 -5.590 1.00 86.69 75 LYS A N 1
ATOM 551 C CA . LYS A 1 75 ? 11.400 -7.096 -5.019 1.00 86.69 75 LYS A CA 1
ATOM 552 C C . LYS A 1 75 ? 12.593 -6.205 -4.704 1.00 86.69 75 LYS A C 1
ATOM 554 O O . LYS A 1 75 ? 13.201 -5.639 -5.611 1.00 86.69 75 LYS A O 1
ATOM 559 N N . ALA A 1 76 ? 12.950 -6.118 -3.428 1.00 77.62 76 ALA A N 1
ATOM 560 C CA . ALA A 1 76 ? 14.220 -5.560 -2.998 1.00 77.62 76 ALA A CA 1
ATOM 561 C C . ALA A 1 76 ? 15.327 -6.523 -3.425 1.00 77.62 76 ALA A C 1
ATOM 563 O O . ALA A 1 76 ? 15.383 -7.678 -2.997 1.00 77.62 76 ALA A O 1
ATOM 564 N N . LEU A 1 77 ? 16.213 -6.028 -4.279 1.00 67.50 77 LEU A N 1
ATOM 565 C CA . LEU A 1 77 ? 17.483 -6.661 -4.594 1.00 67.50 77 LEU A CA 1
ATOM 566 C C . LEU A 1 77 ? 18.579 -5.699 -4.146 1.00 67.50 77 LEU A C 1
ATOM 568 O O . LEU A 1 77 ? 18.447 -4.495 -4.356 1.00 67.50 77 LEU A O 1
ATOM 572 N N . ASP A 1 78 ? 19.657 -6.235 -3.569 1.00 65.38 78 ASP A N 1
ATOM 573 C CA . ASP A 1 78 ? 20.724 -5.455 -2.920 1.00 65.38 78 ASP A CA 1
ATOM 574 C C . ASP A 1 78 ? 21.300 -4.322 -3.791 1.00 65.38 78 ASP A C 1
ATOM 576 O O . ASP A 1 78 ? 21.801 -3.333 -3.262 1.00 65.38 78 ASP A O 1
ATOM 580 N N . THR A 1 79 ? 21.255 -4.456 -5.120 1.00 64.44 79 THR A N 1
ATOM 581 C CA . THR A 1 79 ? 21.851 -3.488 -6.056 1.00 64.44 79 THR A CA 1
ATOM 582 C C . THR A 1 79 ? 20.924 -3.013 -7.173 1.00 64.44 79 THR A C 1
ATOM 584 O O . THR A 1 79 ? 21.316 -2.123 -7.919 1.00 64.44 79 THR A O 1
ATOM 587 N N . ALA A 1 80 ? 19.742 -3.612 -7.337 1.00 71.25 80 ALA A N 1
ATOM 588 C CA . ALA A 1 80 ? 18.850 -3.328 -8.467 1.00 71.25 80 ALA A CA 1
ATOM 589 C C . ALA A 1 80 ? 17.418 -3.780 -8.150 1.00 71.25 80 ALA A C 1
ATOM 591 O O . ALA A 1 80 ? 16.986 -4.826 -8.637 1.00 71.25 80 ALA A O 1
ATOM 592 N N . PRO A 1 81 ? 16.692 -3.081 -7.267 1.00 80.88 81 PRO A N 1
ATOM 593 C CA . PRO A 1 81 ? 15.340 -3.489 -6.928 1.00 80.88 81 PRO A CA 1
ATOM 594 C C . PRO A 1 81 ? 14.439 -3.459 -8.171 1.00 80.88 81 PRO A C 1
ATOM 596 O O . PRO A 1 81 ? 14.676 -2.703 -9.110 1.00 80.88 81 PRO A O 1
ATOM 599 N N . GLN A 1 82 ? 13.428 -4.321 -8.190 1.00 87.44 82 GLN A N 1
ATOM 600 C CA . GLN A 1 82 ? 12.526 -4.486 -9.328 1.00 87.44 82 GLN A CA 1
ATOM 601 C C . GLN A 1 82 ? 11.094 -4.178 -8.911 1.00 87.44 82 GLN A C 1
ATOM 603 O O . GLN A 1 82 ? 10.616 -4.711 -7.908 1.00 87.44 82 GLN A O 1
ATOM 608 N N . MET A 1 83 ? 10.395 -3.380 -9.713 1.00 89.12 83 MET A N 1
ATOM 609 C CA . MET A 1 83 ? 8.949 -3.191 -9.660 1.00 89.12 83 MET A CA 1
ATOM 610 C C . MET A 1 83 ? 8.301 -3.551 -10.985 1.00 89.12 83 MET A C 1
ATOM 612 O O . MET A 1 83 ? 8.853 -3.340 -12.065 1.00 89.12 83 MET A O 1
ATOM 616 N N . TYR A 1 84 ? 7.066 -4.014 -10.874 1.00 93.81 84 TYR A N 1
ATOM 617 C CA . TYR A 1 84 ? 6.093 -3.951 -11.942 1.00 93.81 84 TYR A CA 1
ATOM 618 C C . TYR A 1 84 ? 4.731 -3.605 -11.342 1.00 93.81 84 TYR A C 1
ATOM 620 O O . TYR A 1 84 ? 4.177 -4.373 -10.554 1.00 93.81 84 TYR A O 1
ATOM 628 N N . ILE A 1 85 ? 4.224 -2.430 -11.697 1.00 92.62 85 ILE A N 1
ATOM 629 C CA . ILE A 1 85 ? 2.920 -1.913 -11.307 1.00 92.62 85 ILE A CA 1
ATOM 630 C C . ILE A 1 85 ? 2.090 -1.722 -12.570 1.00 92.62 85 ILE A C 1
ATOM 632 O O . ILE A 1 85 ? 2.529 -1.064 -13.510 1.00 92.62 85 ILE A O 1
ATOM 636 N N . THR A 1 86 ? 0.883 -2.266 -12.589 1.00 94.12 86 THR A N 1
ATOM 637 C CA . THR A 1 86 ? -0.126 -1.951 -13.604 1.00 94.12 86 THR A CA 1
ATOM 638 C C . THR A 1 86 ? -1.295 -1.271 -12.927 1.00 94.12 86 THR A C 1
ATOM 640 O O . THR A 1 86 ? -1.790 -1.782 -11.927 1.00 94.12 86 THR A O 1
ATOM 643 N N . MET A 1 87 ? -1.739 -0.147 -13.469 1.00 92.38 87 MET A N 1
ATOM 644 C CA . MET A 1 87 ? -2.875 0.633 -13.011 1.00 92.38 87 MET A CA 1
ATOM 645 C C . MET A 1 87 ? -3.920 0.690 -14.121 1.00 92.38 87 MET A C 1
ATOM 647 O O . MET A 1 87 ? -3.596 0.952 -15.276 1.00 92.38 87 MET A O 1
ATOM 651 N N . ASN A 1 88 ? -5.175 0.489 -13.749 1.00 92.44 88 ASN A N 1
ATOM 652 C CA . ASN A 1 88 ? -6.326 0.739 -14.594 1.00 92.44 88 ASN A CA 1
ATOM 653 C C . ASN A 1 88 ? -7.229 1.753 -13.890 1.00 92.44 88 ASN A C 1
ATOM 655 O O . ASN A 1 88 ? -7.564 1.574 -12.717 1.00 92.44 88 ASN A O 1
ATOM 659 N N . MET A 1 89 ? -7.598 2.811 -14.601 1.00 89.81 89 MET A N 1
ATOM 660 C CA . MET A 1 89 ? -8.549 3.825 -14.153 1.00 89.81 89 MET A CA 1
ATOM 661 C C . MET A 1 89 ? -9.719 3.861 -15.129 1.00 89.81 89 MET A C 1
ATOM 663 O O . MET A 1 89 ? -9.502 3.937 -16.339 1.00 89.81 89 MET A O 1
ATOM 667 N N . GLU A 1 90 ? -10.949 3.858 -14.619 1.00 87.69 90 GLU A N 1
ATOM 668 C CA . GLU A 1 90 ? -12.136 4.090 -15.445 1.00 87.69 90 GLU A CA 1
ATOM 669 C C . GLU A 1 90 ? -12.770 5.435 -15.086 1.00 87.69 90 GLU A C 1
ATOM 671 O O . GLU A 1 90 ? -13.013 5.736 -13.917 1.00 87.69 90 GLU A O 1
ATOM 676 N N . ALA A 1 91 ? -13.055 6.250 -16.097 1.00 83.19 91 ALA A N 1
ATOM 677 C CA . ALA A 1 91 ? -13.752 7.519 -15.937 1.00 83.19 91 ALA A CA 1
ATOM 678 C C . ALA A 1 91 ? -14.644 7.759 -17.159 1.00 83.19 91 ALA A C 1
ATOM 680 O O . ALA A 1 91 ? -14.209 7.600 -18.295 1.00 83.19 91 ALA A O 1
ATOM 681 N N . GLU A 1 92 ? -15.916 8.096 -16.932 1.00 83.12 92 GLU A N 1
ATOM 682 C CA . GLU A 1 92 ? -16.892 8.426 -17.990 1.00 83.12 92 GLU A CA 1
ATOM 683 C C . GLU A 1 92 ? -17.046 7.368 -19.110 1.00 83.12 92 GLU A C 1
ATOM 685 O O . GLU A 1 92 ? -17.488 7.665 -20.219 1.00 83.12 92 GLU A O 1
ATOM 690 N N . GLY A 1 93 ? -16.741 6.100 -18.812 1.00 81.38 93 GLY A N 1
ATOM 691 C CA . GLY A 1 93 ? -16.802 4.992 -19.774 1.00 81.38 93 GLY A CA 1
ATOM 692 C C . GLY A 1 93 ? -15.547 4.826 -20.637 1.00 81.38 93 GLY A C 1
ATOM 693 O O . GLY A 1 93 ? -15.518 3.936 -21.488 1.00 81.38 93 GLY A O 1
ATOM 694 N N . GLU A 1 94 ? -14.518 5.640 -20.408 1.00 87.00 94 GLU A N 1
ATOM 695 C CA . GLU A 1 94 ? -13.169 5.440 -20.929 1.00 87.00 94 GLU A CA 1
ATOM 696 C C . GLU A 1 94 ? -12.307 4.724 -19.883 1.00 87.00 94 GLU A C 1
ATOM 698 O O . GLU A 1 94 ? -12.507 4.874 -18.677 1.00 87.00 94 GLU A O 1
ATOM 703 N N . SER A 1 95 ? -11.357 3.918 -20.356 1.00 89.25 95 SER A N 1
ATOM 704 C CA . SER A 1 95 ? -10.417 3.194 -19.507 1.00 89.25 95 SER A CA 1
ATOM 705 C C . SER A 1 95 ? -8.998 3.589 -19.887 1.00 89.25 95 SER A C 1
ATOM 707 O O . SER A 1 95 ? -8.642 3.576 -21.070 1.00 89.25 95 SER A O 1
ATOM 709 N N . ILE A 1 96 ? -8.213 3.977 -18.888 1.00 90.81 96 ILE A N 1
ATOM 710 C CA . ILE A 1 96 ? -6.813 4.355 -19.034 1.00 90.81 96 ILE A CA 1
ATOM 711 C C . ILE A 1 96 ? -5.980 3.285 -18.339 1.00 90.81 96 ILE A C 1
ATOM 713 O O . ILE A 1 96 ? -6.020 3.145 -17.116 1.00 90.81 96 ILE A O 1
ATOM 717 N N . ASP A 1 97 ? -5.220 2.550 -19.145 1.00 92.00 97 ASP A N 1
ATOM 718 C CA . ASP A 1 97 ? -4.221 1.600 -18.674 1.00 92.00 97 ASP A CA 1
ATOM 719 C C . ASP A 1 97 ? -2.851 2.273 -18.626 1.00 92.00 97 ASP A C 1
ATOM 721 O O . ASP A 1 97 ? -2.389 2.864 -19.613 1.00 92.00 97 ASP A O 1
ATOM 725 N N . ILE A 1 98 ? -2.210 2.153 -17.468 1.00 91.50 98 ILE A N 1
ATOM 726 C CA . ILE A 1 98 ? -0.860 2.636 -17.211 1.00 91.50 98 ILE A CA 1
ATOM 727 C C . ILE A 1 98 ? -0.037 1.489 -16.630 1.00 91.50 98 ILE A C 1
ATOM 729 O O . ILE A 1 98 ? -0.491 0.772 -15.741 1.00 91.50 98 ILE A O 1
ATOM 733 N N . ALA A 1 99 ? 1.196 1.320 -17.089 1.00 93.75 99 ALA A N 1
ATOM 734 C CA . ALA A 1 99 ? 2.151 0.410 -16.475 1.00 93.75 99 ALA A CA 1
ATOM 735 C C . ALA A 1 99 ? 3.454 1.131 -16.137 1.00 93.75 99 ALA A C 1
ATOM 737 O O . ALA A 1 99 ? 3.952 1.920 -16.932 1.00 93.75 99 ALA A O 1
ATOM 738 N N . TYR A 1 100 ? 4.020 0.801 -14.980 1.00 91.25 100 TYR A N 1
ATOM 739 C CA . TYR A 1 100 ? 5.325 1.250 -14.513 1.00 91.25 100 TYR A CA 1
ATOM 740 C C . TYR A 1 100 ? 6.171 0.038 -14.163 1.00 91.25 100 TYR A C 1
ATOM 742 O O . TYR A 1 100 ? 5.740 -0.833 -13.406 1.00 91.25 100 TYR A O 1
ATOM 750 N N . PHE A 1 101 ? 7.382 -0.032 -14.689 1.00 93.38 101 PHE A N 1
ATOM 751 C CA . PHE A 1 101 ? 8.320 -1.092 -14.342 1.00 93.38 101 PHE A CA 1
ATOM 752 C C . PHE A 1 101 ? 9.748 -0.634 -14.593 1.00 93.38 101 PHE A C 1
ATOM 754 O O . PHE A 1 101 ? 9.980 0.381 -15.244 1.00 93.38 101 PHE A O 1
ATOM 761 N N . ASN A 1 102 ? 10.716 -1.383 -14.086 1.00 91.75 102 ASN A N 1
ATOM 762 C CA . ASN A 1 102 ? 12.122 -1.085 -14.310 1.00 91.75 102 ASN A CA 1
ATOM 763 C C . ASN A 1 102 ? 12.926 -2.345 -14.625 1.00 91.75 102 ASN A C 1
ATOM 765 O O . ASN A 1 102 ? 12.563 -3.457 -14.232 1.00 91.75 102 ASN A O 1
ATOM 769 N N . ASP A 1 103 ? 14.048 -2.137 -15.301 1.00 89.94 103 ASP A N 1
ATOM 770 C CA . ASP A 1 103 ? 15.160 -3.081 -15.325 1.00 89.94 103 ASP A CA 1
ATOM 771 C C . ASP A 1 103 ? 16.379 -2.472 -14.602 1.00 89.94 103 ASP A C 1
ATOM 773 O O . ASP A 1 103 ? 16.228 -1.585 -13.758 1.00 89.94 103 ASP A O 1
ATOM 777 N N . GLU A 1 104 ? 17.577 -2.997 -14.860 1.00 85.00 104 GLU A N 1
ATOM 778 C CA . GLU A 1 104 ? 18.819 -2.520 -14.237 1.00 85.00 104 GLU A CA 1
ATOM 779 C C . GLU A 1 104 ? 19.257 -1.128 -14.730 1.00 85.00 104 GLU A C 1
ATOM 781 O O . GLU A 1 104 ? 20.015 -0.453 -14.036 1.00 85.00 104 GLU A O 1
ATOM 786 N N . GLU A 1 105 ? 18.808 -0.692 -15.911 1.00 87.88 105 GLU A N 1
ATOM 787 C CA . GLU A 1 105 ? 19.284 0.524 -16.582 1.00 87.88 105 GLU A CA 1
ATOM 788 C C . GLU A 1 105 ? 18.196 1.599 -16.728 1.00 87.88 105 GLU A C 1
ATOM 790 O O . GLU A 1 105 ? 18.500 2.794 -16.661 1.00 87.88 105 GLU A O 1
ATOM 795 N N . TYR A 1 106 ? 16.938 1.196 -16.926 1.00 92.19 106 TYR A N 1
ATOM 796 C CA . TYR A 1 106 ? 15.842 2.090 -17.296 1.00 92.19 106 TYR A CA 1
ATOM 797 C C . TYR A 1 106 ? 14.631 1.957 -16.375 1.00 92.19 106 TYR A C 1
ATOM 799 O O . TYR A 1 106 ? 14.270 0.868 -15.917 1.00 92.19 106 TYR A O 1
ATOM 807 N N . LEU A 1 107 ? 13.947 3.087 -16.199 1.00 91.62 107 LEU A N 1
ATOM 808 C CA . LEU A 1 107 ? 12.550 3.120 -15.789 1.00 91.62 107 LEU A CA 1
ATOM 809 C C . LEU A 1 107 ? 11.674 3.177 -17.042 1.00 91.62 107 LEU A C 1
ATOM 811 O O . LEU A 1 107 ? 11.977 3.910 -17.986 1.00 91.62 107 LEU A O 1
ATOM 815 N N . TYR A 1 108 ? 10.579 2.429 -17.028 1.00 94.38 108 TYR A N 1
ATOM 816 C CA . TYR A 1 108 ? 9.606 2.367 -18.103 1.00 94.38 108 TYR A CA 1
ATOM 817 C C . TYR A 1 108 ? 8.241 2.833 -17.620 1.00 94.38 108 TYR A C 1
ATOM 819 O O . TYR A 1 108 ? 7.807 2.508 -16.512 1.00 94.38 108 TYR A O 1
ATOM 827 N N . MET A 1 109 ? 7.550 3.548 -18.500 1.00 93.81 109 MET A N 1
ATOM 828 C CA . MET A 1 109 ? 6.140 3.880 -18.360 1.00 93.81 109 MET A CA 1
ATOM 829 C C . MET A 1 109 ? 5.440 3.542 -19.671 1.00 93.81 109 MET A C 1
ATOM 831 O O . MET A 1 109 ? 5.868 3.976 -20.738 1.00 93.81 109 MET A O 1
ATOM 835 N N . GLU A 1 110 ? 4.363 2.776 -19.605 1.00 94.12 110 GLU A N 1
ATOM 836 C CA . GLU A 1 110 ? 3.487 2.529 -20.741 1.00 94.12 110 GLU A CA 1
ATOM 837 C C . GLU A 1 110 ? 2.133 3.166 -20.466 1.00 94.12 110 GLU A C 1
ATOM 839 O O . GLU A 1 110 ? 1.505 2.863 -19.457 1.00 94.12 110 GLU A O 1
ATOM 844 N N . VAL A 1 111 ? 1.686 4.045 -21.359 1.00 91.25 111 VAL A N 1
ATOM 845 C CA . VAL A 1 111 ? 0.369 4.688 -21.278 1.00 91.25 111 VAL A CA 1
ATOM 846 C C . VAL A 1 111 ? -0.329 4.475 -22.608 1.00 91.25 111 VAL A C 1
ATOM 848 O O . VAL A 1 111 ? 0.212 4.825 -23.658 1.00 91.25 111 VAL A O 1
ATOM 851 N N . MET A 1 112 ? -1.526 3.885 -22.580 1.00 87.31 112 MET A N 1
ATOM 852 C CA . MET A 1 112 ? -2.341 3.651 -23.784 1.00 87.31 112 MET A CA 1
ATOM 853 C C . MET A 1 112 ? -1.572 2.946 -24.928 1.00 87.31 112 MET A C 1
ATOM 855 O O . MET A 1 112 ? -1.760 3.255 -26.107 1.00 87.31 112 MET A O 1
ATOM 859 N N . GLY A 1 113 ? -0.682 2.006 -24.585 1.00 88.12 113 GLY A N 1
ATOM 860 C CA . GLY A 1 113 ? 0.124 1.231 -25.539 1.00 88.12 113 GLY A CA 1
ATOM 861 C C . GLY A 1 113 ? 1.372 1.939 -26.080 1.00 88.12 113 GLY A C 1
ATOM 862 O O . GLY A 1 113 ? 2.056 1.397 -26.950 1.00 88.12 113 GLY A O 1
ATOM 863 N N . ILE A 1 114 ? 1.680 3.148 -25.603 1.00 92.75 114 ILE A N 1
ATOM 864 C CA . ILE A 1 114 ? 2.927 3.850 -25.914 1.00 92.75 114 ILE A CA 1
ATOM 865 C C . ILE A 1 114 ? 3.891 3.622 -24.756 1.00 92.75 114 ILE A C 1
ATOM 867 O O . ILE A 1 114 ? 3.689 4.149 -23.665 1.00 92.75 114 ILE A O 1
ATOM 871 N N . MET A 1 115 ? 4.943 2.844 -25.008 1.00 96.69 115 MET A N 1
ATOM 872 C CA . MET A 1 115 ? 5.992 2.572 -24.031 1.00 96.69 115 MET A CA 1
ATOM 873 C C . MET A 1 115 ? 7.117 3.598 -24.153 1.00 96.69 115 MET A C 1
ATOM 875 O O . MET A 1 115 ? 7.722 3.762 -25.215 1.00 96.69 115 MET A O 1
ATOM 879 N N . MET A 1 116 ? 7.408 4.263 -23.046 1.00 96.38 116 MET A N 1
ATOM 880 C CA . MET A 1 116 ? 8.494 5.216 -22.877 1.00 96.38 116 MET A CA 1
ATOM 881 C C . MET A 1 116 ? 9.522 4.643 -21.906 1.00 96.38 116 MET A C 1
ATOM 883 O O . MET A 1 116 ? 9.171 3.873 -21.009 1.00 96.38 116 MET A O 1
ATOM 887 N N . LYS A 1 117 ? 10.785 5.025 -22.079 1.00 96.69 117 LYS A N 1
ATOM 888 C CA . LYS A 1 117 ? 11.867 4.698 -21.153 1.00 96.69 117 LYS A CA 1
ATOM 889 C C . LYS A 1 117 ? 12.748 5.910 -20.898 1.00 96.69 117 LYS A C 1
ATOM 891 O O . LYS A 1 117 ? 13.064 6.640 -21.835 1.00 96.69 117 LYS A O 1
ATOM 896 N N . CYS A 1 118 ? 13.228 6.063 -19.676 1.00 93.19 118 CYS A N 1
ATOM 897 C CA . CYS A 1 118 ? 14.309 6.991 -19.363 1.00 93.19 118 CYS A CA 1
ATOM 898 C C . CYS A 1 118 ? 15.422 6.246 -18.621 1.00 93.19 118 CYS A C 1
ATOM 900 O O . CYS A 1 118 ? 15.136 5.278 -17.903 1.00 93.19 118 CYS A O 1
ATOM 902 N N . PRO A 1 119 ? 16.694 6.654 -18.781 1.00 91.50 119 PRO A N 1
ATOM 903 C CA . PRO A 1 119 ? 17.756 6.170 -17.912 1.00 91.50 119 PRO A CA 1
ATOM 904 C C . PRO A 1 119 ? 17.353 6.380 -16.455 1.00 91.50 119 PRO A C 1
ATOM 906 O O . PRO A 1 119 ? 16.828 7.438 -16.100 1.00 91.50 119 PRO A O 1
ATOM 909 N N . MET A 1 120 ? 17.574 5.368 -15.626 1.00 86.56 120 MET A N 1
ATOM 910 C CA . MET A 1 120 ? 17.219 5.428 -14.217 1.00 86.56 120 MET A CA 1
ATOM 911 C C . MET A 1 120 ? 17.962 6.586 -13.526 1.00 86.56 120 MET A C 1
ATOM 913 O O . MET A 1 120 ? 19.200 6.596 -13.545 1.00 86.56 120 MET A O 1
ATOM 917 N N . PRO A 1 121 ? 17.252 7.559 -12.917 1.00 81.12 121 PRO A N 1
ATOM 918 C CA . PRO A 1 121 ? 17.910 8.666 -12.236 1.00 81.12 121 PRO A CA 1
ATOM 919 C C . PRO A 1 121 ? 18.758 8.167 -11.062 1.00 81.12 121 PRO A C 1
ATOM 921 O O . PRO A 1 121 ? 18.393 7.223 -10.353 1.00 81.12 121 PRO A O 1
ATOM 924 N N . GLU A 1 122 ? 19.908 8.802 -10.839 1.00 76.50 122 GLU A N 1
ATOM 925 C CA . GLU A 1 122 ? 20.800 8.426 -9.743 1.00 76.50 122 GLU A CA 1
ATOM 926 C C . GLU A 1 122 ? 20.078 8.586 -8.395 1.00 76.50 122 GLU A C 1
ATOM 928 O O . GLU A 1 122 ? 19.523 9.637 -8.089 1.00 76.50 122 GLU A O 1
ATOM 933 N N . GLY A 1 123 ? 20.064 7.525 -7.586 1.00 73.25 123 GLY A N 1
ATOM 934 C CA . GLY A 1 123 ? 19.398 7.527 -6.281 1.00 73.25 123 GLY A CA 1
ATOM 935 C C . GLY A 1 123 ? 17.878 7.333 -6.312 1.00 73.25 123 GLY A C 1
ATOM 936 O O . GLY A 1 123 ? 17.296 7.242 -5.231 1.00 73.25 123 GLY A O 1
ATOM 937 N N . TYR A 1 124 ? 17.252 7.197 -7.493 1.00 69.81 124 TYR A N 1
ATOM 938 C CA . TYR A 1 124 ? 15.803 6.972 -7.632 1.00 69.81 124 TYR A CA 1
ATOM 939 C C . TYR A 1 124 ? 15.341 5.718 -6.878 1.00 69.81 124 TYR A C 1
ATOM 941 O O . TYR A 1 124 ? 14.374 5.757 -6.125 1.00 69.81 124 TYR A O 1
ATOM 949 N N . PHE A 1 125 ? 16.107 4.629 -6.994 1.00 67.38 125 PHE A N 1
ATOM 950 C CA . PHE A 1 125 ? 15.906 3.410 -6.213 1.00 67.38 125 PHE A CA 1
ATOM 951 C C . PHE A 1 125 ? 16.973 3.189 -5.146 1.00 67.38 125 PHE A C 1
ATOM 953 O O . PHE A 1 125 ? 17.445 2.064 -4.954 1.00 67.38 125 PHE A O 1
ATOM 960 N N . ASN A 1 126 ? 17.385 4.239 -4.430 1.00 62.53 126 ASN A N 1
ATOM 961 C CA . ASN A 1 126 ? 18.128 3.961 -3.209 1.00 62.53 126 ASN A CA 1
ATOM 962 C C . ASN A 1 126 ? 17.245 3.064 -2.304 1.00 62.53 126 ASN A C 1
ATOM 964 O O . ASN A 1 126 ? 16.021 3.217 -2.240 1.00 62.53 126 ASN A O 1
ATOM 968 N N . SER A 1 127 ? 17.848 2.049 -1.685 1.00 51.19 127 SER A N 1
ATOM 969 C CA . SER A 1 127 ? 17.116 1.031 -0.921 1.00 51.19 127 SER A CA 1
ATOM 970 C C . SER A 1 127 ? 16.329 1.619 0.255 1.00 51.19 127 SER A C 1
ATOM 972 O O . SER A 1 127 ? 15.353 1.016 0.691 1.00 51.19 127 SER A O 1
ATOM 974 N N . GLU A 1 128 ? 16.743 2.794 0.744 1.00 51.06 128 GLU A N 1
ATOM 975 C CA . GLU A 1 128 ? 16.062 3.554 1.797 1.00 51.06 128 GLU A CA 1
ATOM 976 C C . GLU A 1 128 ? 14.763 4.219 1.300 1.00 51.06 128 GLU A C 1
ATOM 978 O O . GLU A 1 128 ? 13.818 4.316 2.065 1.00 51.06 128 GLU A O 1
ATOM 983 N N . ASN A 1 129 ? 14.652 4.585 0.020 1.00 50.25 129 ASN A N 1
ATOM 984 C CA . ASN A 1 129 ? 13.499 5.298 -0.539 1.00 50.25 129 ASN A CA 1
ATOM 985 C C . ASN A 1 129 ? 12.543 4.381 -1.310 1.00 50.25 129 ASN A C 1
ATOM 987 O O . ASN A 1 129 ? 11.344 4.631 -1.331 1.00 50.25 129 ASN A O 1
ATOM 991 N N . PHE A 1 130 ? 13.046 3.330 -1.968 1.00 55.19 130 PHE A N 1
ATOM 992 C CA . PHE A 1 130 ? 12.212 2.534 -2.873 1.00 55.19 130 PHE A CA 1
ATOM 993 C C . PHE A 1 130 ? 11.244 1.609 -2.136 1.00 55.19 130 PHE A C 1
ATOM 995 O O . PHE A 1 130 ? 10.032 1.710 -2.304 1.00 55.19 130 PHE A O 1
ATOM 1002 N N . MET A 1 131 ? 11.793 0.720 -1.304 1.00 51.22 131 MET A N 1
ATOM 1003 C CA . MET A 1 131 ? 11.001 -0.114 -0.402 1.00 51.22 131 MET A CA 1
ATOM 1004 C C . MET A 1 131 ? 10.965 0.445 1.010 1.00 51.22 131 MET A C 1
ATOM 1006 O O . MET A 1 131 ? 10.035 0.111 1.721 1.00 51.22 131 MET A O 1
ATOM 1010 N N . GLY A 1 132 ? 11.916 1.288 1.428 1.00 46.72 132 GLY A N 1
ATOM 1011 C CA . GLY A 1 132 ? 11.854 1.910 2.750 1.00 46.72 132 GLY A CA 1
ATOM 1012 C C . GLY A 1 132 ? 10.617 2.793 2.904 1.00 46.72 132 GLY A C 1
ATOM 1013 O O . GLY A 1 132 ? 9.875 2.549 3.841 1.00 46.72 132 GLY A O 1
ATOM 1014 N N . ASN A 1 133 ? 10.297 3.658 1.931 1.00 50.84 133 ASN A N 1
ATOM 1015 C CA . ASN A 1 133 ? 9.062 4.452 1.966 1.00 50.84 133 ASN A CA 1
ATOM 1016 C C . ASN A 1 133 ? 7.814 3.580 1.784 1.00 50.84 133 ASN A C 1
ATOM 1018 O O . ASN A 1 133 ? 6.982 3.566 2.668 1.00 50.84 133 ASN A O 1
ATOM 1022 N N . THR A 1 134 ? 7.700 2.729 0.752 1.00 51.66 134 THR A N 1
ATOM 1023 C CA . THR A 1 134 ? 6.487 1.884 0.600 1.00 51.66 134 THR A CA 1
ATOM 1024 C C . THR A 1 134 ? 6.267 0.910 1.756 1.00 51.66 134 THR A C 1
ATOM 1026 O O . THR A 1 134 ? 5.122 0.603 2.085 1.00 51.66 134 THR A O 1
ATOM 1029 N N . ALA A 1 135 ? 7.332 0.395 2.373 1.00 46.41 135 ALA A N 1
ATOM 1030 C CA . ALA A 1 135 ? 7.236 -0.440 3.558 1.00 46.41 135 ALA A CA 1
ATOM 1031 C C . ALA A 1 135 ? 6.921 0.399 4.801 1.00 46.41 135 ALA A C 1
ATOM 1033 O O . ALA A 1 135 ? 6.075 -0.025 5.575 1.00 46.41 135 ALA A O 1
ATOM 1034 N N . GLU A 1 136 ? 7.525 1.573 4.985 1.00 49.12 136 GLU A N 1
ATOM 1035 C CA . GLU A 1 136 ? 7.176 2.538 6.037 1.00 49.12 136 GLU A CA 1
ATOM 1036 C C . GLU A 1 136 ? 5.735 3.0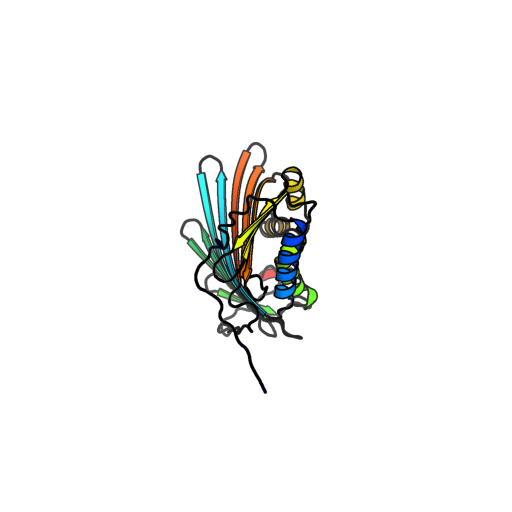46 5.891 1.00 49.12 136 GLU A C 1
ATOM 1038 O O . GLU A 1 136 ? 5.056 3.167 6.898 1.00 49.12 136 GLU A O 1
ATOM 1043 N N . ASP A 1 137 ? 5.214 3.184 4.672 1.00 55.78 137 ASP A N 1
ATOM 1044 C CA . ASP A 1 137 ? 3.852 3.613 4.337 1.00 55.78 137 ASP A CA 1
ATOM 1045 C C . ASP A 1 137 ? 2.824 2.494 4.524 1.00 55.78 137 ASP A C 1
ATOM 1047 O O . ASP A 1 137 ? 1.768 2.705 5.122 1.00 55.78 137 ASP A O 1
ATOM 1051 N N . LEU A 1 138 ? 3.137 1.256 4.117 1.00 47.00 138 LEU A N 1
ATOM 1052 C CA . LEU A 1 138 ? 2.346 0.080 4.515 1.00 47.00 138 LEU A CA 1
ATOM 1053 C C . LEU A 1 138 ? 2.367 -0.085 6.035 1.00 47.00 138 LEU A C 1
ATOM 1055 O O . LEU A 1 138 ? 1.361 -0.423 6.671 1.00 47.00 138 LEU A O 1
ATOM 1059 N N . ALA A 1 139 ? 3.543 0.138 6.615 1.00 43.00 139 ALA A N 1
ATOM 1060 C CA . ALA A 1 139 ? 3.728 0.178 8.037 1.00 43.00 139 ALA A CA 1
ATOM 1061 C C . ALA A 1 139 ? 3.208 1.462 8.646 1.00 43.00 139 ALA A C 1
ATOM 1063 O O . ALA A 1 139 ? 3.182 1.452 9.850 1.00 43.00 139 ALA A O 1
ATOM 1064 N N . ASN A 1 140 ? 2.709 2.496 7.963 1.00 52.19 140 ASN A N 1
ATOM 1065 C CA . ASN A 1 140 ? 2.183 3.701 8.626 1.00 52.19 140 ASN A CA 1
ATOM 1066 C C . ASN A 1 140 ? 0.842 3.421 9.334 1.00 52.19 140 ASN A C 1
ATOM 1068 O O . ASN A 1 140 ? 0.402 4.188 10.189 1.00 52.19 140 ASN A O 1
ATOM 1072 N N . THR A 1 141 ? 0.295 2.215 9.143 1.00 50.75 141 THR A N 1
ATOM 1073 C CA . THR A 1 141 ? -0.598 1.523 10.097 1.00 50.75 141 THR A CA 1
ATOM 1074 C C . THR A 1 141 ? 0.016 1.328 11.508 1.00 50.75 141 THR A C 1
ATOM 1076 O O . THR A 1 141 ? -0.675 0.945 12.448 1.00 50.75 141 THR A O 1
ATOM 1079 N N . SER A 1 142 ? 1.310 1.607 11.689 1.00 47.12 142 SER A N 1
ATOM 1080 C CA . SER A 1 142 ? 2.114 1.590 12.925 1.00 47.12 142 SER A CA 1
ATOM 1081 C C . SER A 1 142 ? 1.985 2.852 13.762 1.00 47.12 142 SER A C 1
ATOM 1083 O O . SER A 1 142 ? 2.172 2.814 14.978 1.00 47.12 142 SER A O 1
ATOM 1085 N N . ASN A 1 143 ? 1.600 3.970 13.143 1.00 59.69 143 ASN A N 1
ATOM 1086 C CA . ASN A 1 143 ? 1.360 5.221 13.858 1.00 59.69 143 ASN A CA 1
ATOM 1087 C C . ASN A 1 143 ? 0.009 5.219 14.588 1.00 59.69 143 ASN A C 1
ATOM 1089 O O . ASN A 1 143 ? -0.362 6.200 15.238 1.00 59.69 143 ASN A O 1
ATOM 1093 N N . LEU A 1 144 ? -0.725 4.101 14.546 1.00 74.31 144 LEU A N 1
ATOM 1094 C CA . LEU A 1 144 ? -1.906 3.880 15.363 1.00 74.31 144 LEU A CA 1
ATOM 1095 C C . LEU A 1 144 ? -1.510 3.797 16.841 1.00 74.31 144 LEU A C 1
ATOM 1097 O O . LEU A 1 144 ? -1.071 2.770 17.352 1.00 74.31 144 LEU A O 1
ATOM 1101 N N . THR A 1 145 ? -1.711 4.901 17.553 1.00 79.69 145 THR A N 1
ATOM 1102 C CA . THR A 1 145 ? -1.477 4.992 18.996 1.00 79.69 145 THR A CA 1
ATOM 1103 C C . THR A 1 145 ? -2.788 5.036 19.776 1.00 79.69 145 THR A C 1
ATOM 1105 O O . THR A 1 145 ? -3.852 5.378 19.256 1.00 79.69 145 THR A O 1
ATOM 1108 N N . GLU A 1 146 ? -2.707 4.780 21.085 1.00 84.94 146 GLU A N 1
ATOM 1109 C CA . GLU A 1 146 ? -3.825 4.991 22.015 1.00 84.94 146 GLU A CA 1
ATOM 1110 C C . GLU A 1 146 ? -4.292 6.467 22.054 1.00 84.94 146 GLU A C 1
ATOM 1112 O O . GLU A 1 146 ? -5.394 6.753 22.530 1.00 84.94 146 GLU A O 1
ATOM 1117 N N . GLU A 1 147 ? -3.486 7.423 21.562 1.00 85.19 147 GLU A N 1
ATOM 1118 C CA . GLU A 1 147 ? -3.895 8.825 21.407 1.00 85.19 147 GLU A CA 1
ATOM 1119 C C . GLU A 1 147 ? -4.914 8.983 20.272 1.00 85.19 147 GLU A C 1
ATOM 1121 O O . GLU A 1 147 ? -5.936 9.634 20.488 1.00 85.19 147 GLU A O 1
ATOM 1126 N N . LEU A 1 148 ? -4.692 8.330 19.128 1.00 83.06 148 LEU A N 1
ATOM 1127 C CA . LEU A 1 148 ? -5.533 8.434 17.929 1.00 83.06 148 LEU A CA 1
ATOM 1128 C C . LEU A 1 148 ? -6.740 7.486 17.955 1.00 83.06 148 LEU A C 1
ATOM 1130 O O . LEU A 1 148 ? -7.819 7.823 17.460 1.00 83.06 148 LEU A O 1
ATOM 1134 N N . VAL A 1 149 ? -6.579 6.301 18.548 1.00 87.00 149 VAL A N 1
ATOM 1135 C CA . VAL A 1 149 ? -7.558 5.211 18.461 1.00 87.00 149 VAL A CA 1
ATOM 1136 C C . VAL A 1 149 ? -8.515 5.216 19.653 1.00 87.00 149 VAL A C 1
ATOM 1138 O O . VAL A 1 149 ? -8.118 5.230 20.817 1.00 87.00 149 VAL A O 1
ATOM 1141 N N . LYS A 1 150 ? -9.818 5.191 19.361 1.00 89.25 150 LYS A N 1
ATOM 1142 C CA . LYS A 1 150 ? -10.907 5.090 20.342 1.00 89.25 150 LYS A CA 1
ATOM 1143 C C . LYS A 1 150 ? -11.152 3.645 20.761 1.00 89.25 150 LYS A C 1
ATOM 1145 O O . LYS A 1 150 ? -11.356 3.370 21.942 1.00 89.25 150 LYS A O 1
ATOM 1150 N N . SER A 1 151 ? -11.184 2.732 19.793 1.00 90.69 151 SER A N 1
ATOM 1151 C CA . SER A 1 151 ? -11.407 1.307 20.034 1.00 90.69 151 SER A CA 1
ATOM 1152 C C . SER A 1 151 ? -10.941 0.460 18.859 1.00 90.69 151 SER A C 1
ATOM 1154 O O . SER A 1 151 ? -11.019 0.902 17.715 1.00 90.69 151 SER A O 1
ATOM 1156 N N . VAL A 1 152 ? -10.573 -0.789 19.145 1.00 92.06 152 VAL A N 1
ATOM 1157 C CA . VAL A 1 152 ? -10.353 -1.829 18.136 1.00 92.06 152 VAL A CA 1
ATOM 1158 C C . VAL A 1 152 ? -11.398 -2.927 18.330 1.00 92.06 152 VAL A C 1
ATOM 1160 O O . VAL A 1 152 ? -11.638 -3.400 19.447 1.00 92.06 152 VAL A O 1
ATOM 1163 N N . LYS A 1 153 ? -12.068 -3.305 17.241 1.00 93.31 153 LYS A N 1
ATOM 1164 C CA . LYS A 1 153 ? -12.938 -4.479 17.178 1.00 93.31 153 LYS A CA 1
ATOM 1165 C C . LYS A 1 153 ? -12.159 -5.612 16.522 1.00 93.31 153 LYS A C 1
ATOM 1167 O O . LYS A 1 153 ? -11.680 -5.462 15.406 1.00 93.31 153 LYS A O 1
ATOM 1172 N N . THR A 1 154 ? -12.101 -6.747 17.201 1.00 93.88 154 THR A N 1
ATOM 1173 C CA . THR A 1 154 ? -11.340 -7.916 16.756 1.00 93.88 154 THR A CA 1
ATOM 1174 C C . THR A 1 154 ? -12.299 -9.034 16.371 1.00 93.88 154 THR A C 1
ATOM 1176 O O . THR A 1 154 ? -13.162 -9.416 17.164 1.00 93.88 154 THR A O 1
ATOM 1179 N N . GLU A 1 155 ? -12.156 -9.554 15.155 1.00 93.75 155 GLU A N 1
ATOM 1180 C CA . GLU A 1 155 ? -12.997 -10.606 14.585 1.00 93.75 155 GLU A CA 1
ATOM 1181 C C . GLU A 1 155 ? -12.126 -11.747 14.057 1.00 93.75 155 GLU A C 1
ATOM 1183 O O . GLU A 1 155 ? -11.207 -11.536 13.268 1.00 93.75 155 GLU A O 1
ATOM 1188 N N . SER A 1 156 ? -12.415 -12.980 14.472 1.00 92.75 156 SER A N 1
ATOM 1189 C CA . SER A 1 156 ? -11.810 -14.151 13.837 1.00 92.75 156 SER A CA 1
ATOM 1190 C C . SER A 1 156 ? -12.419 -14.341 12.453 1.00 92.75 156 SER A C 1
ATOM 1192 O O . SER A 1 156 ? -13.638 -14.456 12.318 1.00 92.75 156 SER A O 1
ATOM 1194 N N . VAL A 1 157 ? -11.566 -14.400 11.439 1.00 89.88 157 VAL A N 1
ATOM 1195 C CA . VAL A 1 157 ? -11.948 -14.652 10.047 1.00 89.88 157 VAL A CA 1
ATOM 1196 C C . VAL A 1 157 ? -11.278 -15.934 9.573 1.00 89.88 157 VAL A C 1
ATOM 1198 O O . VAL A 1 157 ? -10.314 -16.409 10.182 1.00 89.88 157 VAL A O 1
ATOM 1201 N N . ASP A 1 158 ? -11.785 -16.536 8.499 1.00 84.88 158 ASP A N 1
ATOM 1202 C CA . ASP A 1 158 ? -11.069 -17.667 7.919 1.00 84.88 158 ASP A CA 1
ATOM 1203 C C . ASP A 1 158 ? -9.669 -17.214 7.478 1.00 84.88 158 ASP A C 1
ATOM 1205 O O . ASP A 1 158 ? -9.487 -16.116 6.961 1.00 84.88 158 ASP A O 1
ATOM 1209 N N . GLY A 1 159 ? -8.658 -18.026 7.770 1.00 84.62 159 GLY A N 1
ATOM 1210 C CA . GLY A 1 159 ? -7.265 -17.649 7.521 1.00 84.62 159 GLY A CA 1
ATOM 1211 C C . GLY A 1 159 ? -6.596 -16.746 8.572 1.00 84.62 159 GLY A C 1
ATOM 1212 O O . GLY A 1 159 ? -5.367 -16.698 8.560 1.00 84.62 159 GLY A O 1
ATOM 1213 N N . GLY A 1 160 ? -7.308 -16.136 9.534 1.00 94.06 160 GLY A N 1
ATOM 1214 C CA . GLY A 1 160 ? -6.657 -15.211 10.472 1.00 94.06 160 GLY A CA 1
ATOM 1215 C C . GLY A 1 160 ? -7.559 -14.384 11.397 1.00 94.06 160 GLY A C 1
ATOM 1216 O O . GLY A 1 160 ? -8.559 -14.861 11.932 1.00 94.06 160 GLY A O 1
ATOM 1217 N N . THR A 1 161 ? -7.159 -13.136 11.632 1.00 95.38 161 THR A N 1
ATOM 1218 C CA . THR A 1 161 ? -7.863 -12.159 12.476 1.00 95.38 161 THR A CA 1
ATOM 1219 C C . THR A 1 161 ? -8.010 -10.842 11.726 1.00 95.38 161 THR A C 1
ATOM 1221 O O . THR A 1 161 ? -7.044 -10.366 11.135 1.00 95.38 161 THR A O 1
ATOM 1224 N N . LYS A 1 162 ? -9.199 -10.244 11.780 1.00 95.06 162 LYS A N 1
ATOM 1225 C CA . LYS A 1 162 ? -9.480 -8.898 11.285 1.00 95.06 162 LYS A CA 1
ATOM 1226 C C . LYS A 1 162 ? -9.623 -7.933 12.459 1.00 95.06 162 LYS A C 1
ATOM 1228 O O . LYS A 1 162 ? -10.373 -8.204 13.397 1.00 95.06 162 LYS A O 1
ATOM 1233 N N . TYR A 1 163 ? -8.924 -6.811 12.382 1.00 93.56 163 TYR A N 1
ATOM 1234 C CA . TYR A 1 163 ? -8.995 -5.699 13.318 1.00 93.56 163 TYR A CA 1
ATOM 1235 C C . TYR A 1 163 ? -9.677 -4.527 12.620 1.00 93.56 163 TYR A C 1
ATOM 1237 O O . TYR A 1 163 ? -9.229 -4.101 11.563 1.00 93.56 163 TYR A O 1
ATOM 1245 N N . THR A 1 164 ? -10.765 -4.011 13.181 1.00 93.50 164 THR A N 1
ATOM 1246 C CA . THR A 1 164 ? -11.426 -2.788 12.710 1.00 93.50 164 THR A CA 1
ATOM 1247 C C . THR A 1 164 ? -11.178 -1.681 13.716 1.00 93.50 164 THR A C 1
ATOM 1249 O O . THR A 1 164 ? -11.531 -1.813 14.892 1.00 93.50 164 THR A O 1
ATOM 1252 N N . ILE A 1 165 ? -10.565 -0.602 13.250 1.00 89.75 165 ILE A N 1
ATOM 1253 C CA . ILE A 1 165 ? -10.105 0.515 14.064 1.00 89.75 165 ILE A CA 1
ATOM 1254 C C . ILE A 1 165 ? -11.153 1.622 14.004 1.00 89.75 165 ILE A C 1
ATOM 1256 O O . ILE A 1 165 ? -11.696 1.950 12.951 1.00 89.75 165 ILE A O 1
ATOM 1260 N N . THR A 1 166 ? -11.466 2.190 15.162 1.00 88.75 166 THR A N 1
ATOM 1261 C CA . THR A 1 166 ? -12.287 3.395 15.276 1.00 88.75 166 THR A CA 1
ATOM 1262 C C . THR A 1 166 ? -11.423 4.500 15.850 1.00 88.75 166 THR A C 1
ATOM 1264 O O . THR A 1 166 ? -10.894 4.356 16.954 1.00 88.75 166 THR A O 1
ATOM 1267 N N . PHE A 1 167 ? -11.309 5.604 15.124 1.00 86.25 167 PHE A N 1
ATOM 1268 C CA . PHE A 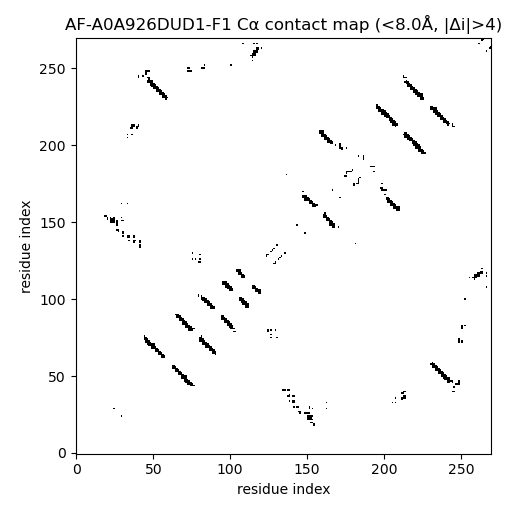1 167 ? -10.546 6.776 15.537 1.00 86.25 167 PHE A CA 1
ATOM 1269 C C . PHE A 1 167 ? -11.335 7.657 16.508 1.00 86.25 167 PHE A C 1
ATOM 1271 O O . PHE A 1 167 ? -12.564 7.578 16.612 1.00 86.25 167 PHE A O 1
ATOM 1278 N N . LYS A 1 168 ? -10.623 8.493 17.262 1.00 86.69 168 LYS A N 1
ATOM 1279 C CA . LYS A 1 168 ? -11.243 9.562 18.047 1.00 86.69 168 LYS A CA 1
ATOM 1280 C C . LYS A 1 168 ? -11.558 10.743 17.130 1.00 86.69 168 LYS A C 1
ATOM 1282 O O . LYS A 1 168 ? -10.695 11.204 16.391 1.00 86.69 168 LYS A O 1
ATOM 1287 N N . GLU A 1 169 ? -12.790 11.239 17.201 1.00 83.88 169 GLU A N 1
ATOM 1288 C CA . GLU A 1 169 ? -13.303 12.307 16.326 1.00 83.88 169 GLU A CA 1
ATOM 1289 C C . GLU A 1 169 ? -12.461 13.591 16.397 1.00 83.88 169 GLU A C 1
ATOM 1291 O O . GLU A 1 169 ? -12.191 14.218 15.378 1.00 83.88 169 GLU A O 1
ATOM 1296 N N . ASP A 1 170 ? -11.976 13.954 17.587 1.00 83.00 170 ASP A N 1
ATOM 1297 C CA . ASP A 1 170 ? -11.151 15.144 17.819 1.00 83.00 170 ASP A CA 1
ATOM 1298 C C . ASP A 1 170 ? -9.717 15.023 17.274 1.00 83.00 170 ASP A C 1
ATOM 1300 O O . ASP A 1 170 ? -8.970 16.001 17.290 1.00 83.00 170 ASP A O 1
ATOM 1304 N N . GLN A 1 171 ? -9.330 13.839 16.787 1.00 80.25 171 GLN A N 1
ATOM 1305 C CA . GLN A 1 171 ? -8.014 13.565 16.209 1.00 80.25 171 GLN A CA 1
ATOM 1306 C C . GLN A 1 171 ? -8.051 13.402 14.679 1.00 80.25 171 GLN A C 1
ATOM 1308 O O . GLN A 1 171 ? -6.994 13.392 14.053 1.00 80.25 171 GLN A O 1
ATOM 1313 N N . LEU A 1 172 ? -9.235 13.345 14.051 1.00 75.38 172 LEU A N 1
ATOM 1314 C CA . LEU A 1 172 ? -9.371 13.164 12.596 1.00 75.38 172 LEU A CA 1
ATOM 1315 C C . LEU A 1 172 ? -8.692 14.285 11.796 1.00 75.38 172 LEU A C 1
ATOM 1317 O O . LEU A 1 172 ? -8.043 14.031 10.786 1.00 75.38 172 LEU A O 1
ATOM 1321 N N . SER A 1 173 ? -8.767 15.527 12.281 1.00 69.25 173 SER A N 1
ATOM 1322 C CA . SER A 1 173 ? -8.094 16.663 11.643 1.00 69.25 173 SER A CA 1
ATOM 1323 C C . SER A 1 173 ? -6.570 16.604 11.743 1.00 69.25 173 SER A C 1
ATOM 1325 O O . SER A 1 173 ? -5.903 17.258 10.952 1.00 69.25 173 SER A O 1
ATOM 1327 N N . LYS A 1 174 ? -6.008 15.863 12.709 1.00 69.00 174 LYS A N 1
ATOM 1328 C CA . LYS A 1 174 ? -4.555 15.656 12.791 1.00 69.00 174 LYS A CA 1
ATOM 1329 C C . LYS A 1 174 ? -4.080 14.643 11.757 1.00 69.00 174 LYS A C 1
ATOM 1331 O O . LYS A 1 174 ? -3.031 14.860 11.180 1.00 69.00 174 LYS A O 1
ATOM 1336 N N . ILE A 1 175 ? -4.872 13.601 11.490 1.00 66.94 175 ILE A N 1
ATOM 1337 C CA . ILE A 1 175 ? -4.582 12.608 10.438 1.00 66.94 175 ILE A CA 1
ATOM 1338 C C . ILE A 1 175 ? -4.514 13.293 9.063 1.00 66.94 175 ILE A C 1
ATOM 1340 O O . ILE A 1 175 ? -3.685 12.947 8.235 1.00 66.94 175 ILE A O 1
ATOM 1344 N N . LEU A 1 176 ? -5.344 14.320 8.849 1.00 62.41 176 LEU A N 1
ATOM 1345 C CA . LEU A 1 176 ? -5.316 15.175 7.658 1.00 62.41 176 LEU A CA 1
ATOM 1346 C C . LEU A 1 176 ? -4.104 16.101 7.542 1.00 62.41 176 LEU A C 1
ATOM 1348 O O . LEU A 1 176 ? -3.723 16.476 6.440 1.00 62.41 176 LEU A O 1
ATOM 1352 N N . GLN A 1 177 ? -3.590 16.559 8.679 1.00 62.78 177 GLN A N 1
ATOM 1353 C CA . GLN A 1 177 ? -2.493 17.526 8.753 1.00 62.78 177 GLN A CA 1
ATOM 1354 C C . GLN A 1 177 ? -1.141 16.835 8.908 1.0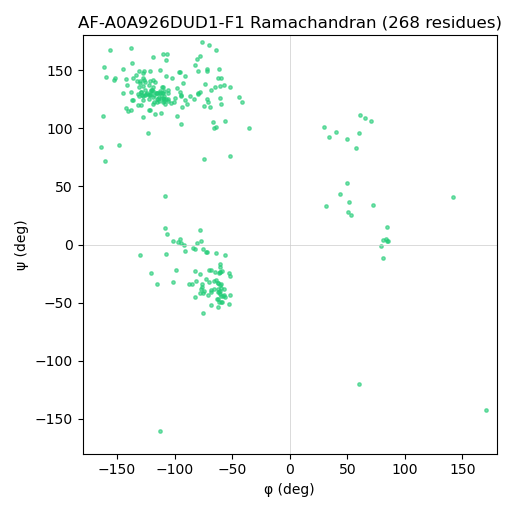0 62.78 177 GLN A C 1
ATOM 1356 O O . GLN A 1 177 ? -0.138 17.515 9.115 1.00 62.78 177 GLN A O 1
ATOM 1361 N N . ASP A 1 178 ? -1.119 15.503 8.849 1.00 67.62 178 ASP A N 1
ATOM 1362 C CA . ASP A 1 178 ? 0.122 14.768 8.733 1.00 67.62 178 ASP A CA 1
ATOM 1363 C C . ASP A 1 178 ? 0.724 15.089 7.365 1.00 67.62 178 ASP A C 1
ATOM 1365 O O . ASP A 1 178 ? 0.221 14.662 6.326 1.00 67.62 178 ASP A O 1
ATOM 1369 N N . GLU A 1 179 ? 1.771 15.914 7.376 1.00 58.03 179 GLU A N 1
ATOM 1370 C CA . GLU A 1 179 ? 2.472 16.354 6.170 1.00 58.03 179 GLU A CA 1
ATOM 1371 C C . GLU A 1 179 ? 3.071 15.164 5.403 1.00 58.03 179 GLU A C 1
ATOM 1373 O O . GLU A 1 179 ? 3.263 15.272 4.193 1.00 58.03 179 GLU A O 1
ATOM 1378 N N . ASN A 1 180 ? 3.248 14.016 6.068 1.00 55.25 180 ASN A N 1
ATOM 1379 C CA . ASN A 1 180 ? 3.742 12.764 5.494 1.00 55.25 180 ASN A CA 1
ATOM 1380 C C . ASN A 1 180 ? 2.639 11.691 5.360 1.00 55.25 180 ASN A C 1
ATOM 1382 O O . ASN A 1 180 ? 2.939 10.510 5.213 1.00 55.25 180 ASN A O 1
ATOM 1386 N N . GLY A 1 181 ? 1.361 12.061 5.483 1.00 59.31 181 GLY A N 1
ATOM 1387 C CA . GLY A 1 181 ? 0.250 11.117 5.376 1.00 59.31 181 GLY A CA 1
ATOM 1388 C C . GLY A 1 181 ? -0.147 10.823 3.925 1.00 59.31 181 GLY A C 1
ATOM 1389 O O . GLY A 1 181 ? -0.051 11.679 3.053 1.00 59.31 181 GLY A O 1
ATOM 1390 N N . ALA A 1 182 ? -0.740 9.654 3.666 1.00 56.31 182 ALA A N 1
ATOM 1391 C CA . ALA A 1 182 ? -1.190 9.254 2.321 1.00 56.31 182 ALA A CA 1
ATOM 1392 C C . ALA A 1 182 ? -2.102 10.285 1.611 1.00 56.31 182 ALA A C 1
ATOM 1394 O O . ALA A 1 182 ? -2.185 10.321 0.383 1.00 56.31 182 ALA A O 1
ATOM 1395 N N . LEU A 1 183 ? -2.804 11.140 2.366 1.00 59.72 183 LEU A N 1
ATOM 1396 C CA . LEU A 1 183 ? -3.637 12.192 1.788 1.00 59.72 183 LEU A CA 1
ATOM 1397 C C . LEU A 1 183 ? -2.844 13.443 1.369 1.00 59.72 183 LEU A C 1
ATOM 1399 O O . LEU A 1 183 ? -3.237 14.090 0.399 1.00 59.72 183 LEU A O 1
ATOM 1403 N N . SER A 1 184 ? -1.750 13.794 2.057 1.00 58.59 184 SER A N 1
ATOM 1404 C CA . SER A 1 184 ? -0.878 14.896 1.628 1.00 58.59 184 SER A CA 1
ATOM 1405 C C . SER A 1 184 ? -0.151 14.527 0.334 1.00 58.59 184 SER A C 1
ATOM 1407 O O . SER A 1 184 ? -0.076 15.348 -0.580 1.00 58.59 184 SER A O 1
ATOM 1409 N N . GLU A 1 185 ? 0.278 13.269 0.203 1.00 58.72 185 GLU A N 1
ATOM 1410 C CA . GLU A 1 185 ? 0.843 12.725 -1.035 1.00 58.72 185 GLU A CA 1
ATOM 1411 C C . GLU A 1 185 ? -0.173 12.730 -2.174 1.00 58.72 185 GLU A C 1
ATOM 1413 O O . GLU A 1 185 ? 0.123 13.215 -3.266 1.00 58.72 185 GLU A O 1
ATOM 1418 N N . PHE A 1 186 ? -1.400 12.268 -1.912 1.00 55.22 186 PHE A N 1
ATOM 1419 C CA . PHE A 1 186 ? -2.485 12.337 -2.888 1.00 55.22 186 PHE A CA 1
ATOM 1420 C C . PHE A 1 186 ? -2.764 13.778 -3.330 1.00 55.22 186 PHE A C 1
ATO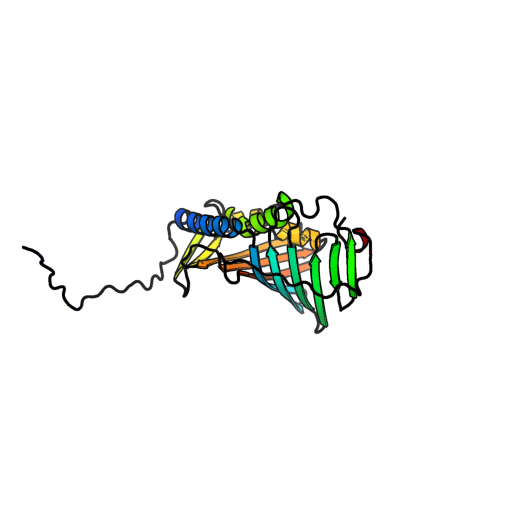M 1422 O O . PHE A 1 186 ? -2.915 14.040 -4.520 1.00 55.22 186 PHE A O 1
ATOM 1429 N N . ALA A 1 187 ? -2.804 14.729 -2.396 1.00 59.38 187 ALA A N 1
ATOM 1430 C CA . ALA A 1 187 ? -3.020 16.136 -2.709 1.00 59.38 187 ALA A CA 1
ATOM 1431 C C . ALA A 1 187 ? -1.876 16.755 -3.512 1.00 59.38 187 ALA A C 1
ATOM 1433 O O . ALA A 1 187 ? -2.131 17.534 -4.428 1.00 59.38 187 ALA A O 1
ATOM 1434 N N . SER A 1 188 ? -0.634 16.385 -3.198 1.00 56.06 188 SER A N 1
ATOM 1435 C CA . SER A 1 188 ? 0.550 16.768 -3.964 1.00 56.06 188 SER A CA 1
ATOM 1436 C C . SER A 1 188 ? 0.468 16.233 -5.397 1.00 56.06 188 SER A C 1
ATOM 1438 O O . SER A 1 188 ? 0.569 17.004 -6.351 1.00 56.06 188 SER A O 1
ATOM 1440 N N . LEU A 1 189 ? 0.165 14.939 -5.558 1.00 49.31 189 LEU A N 1
ATOM 1441 C CA . LEU A 1 189 ? 0.017 14.284 -6.861 1.00 49.31 189 LEU A CA 1
ATOM 1442 C C . LEU A 1 189 ? -1.133 14.882 -7.682 1.00 49.31 189 LEU A C 1
ATOM 1444 O O . LEU A 1 189 ? -1.005 15.107 -8.883 1.00 49.31 189 LEU A O 1
ATOM 1448 N N . ALA A 1 190 ? -2.254 15.176 -7.027 1.00 49.97 190 ALA A N 1
ATOM 1449 C CA . ALA A 1 190 ? -3.415 15.814 -7.636 1.00 49.97 190 ALA A CA 1
ATOM 1450 C C . ALA A 1 190 ? -3.265 17.341 -7.777 1.00 49.97 190 ALA A C 1
ATOM 1452 O O . ALA A 1 190 ? -4.213 17.999 -8.211 1.00 49.97 190 ALA A O 1
ATOM 1453 N N . ASN A 1 191 ? -2.125 17.922 -7.373 1.00 53.94 191 ASN A N 1
ATOM 1454 C CA . ASN A 1 191 ? -1.872 19.365 -7.304 1.00 53.94 191 ASN A CA 1
ATOM 1455 C C . ASN A 1 191 ? -3.059 20.154 -6.709 1.00 53.94 191 ASN A C 1
ATOM 1457 O O . ASN A 1 191 ? -3.505 21.173 -7.246 1.00 53.94 191 ASN A O 1
ATOM 1461 N N . THR A 1 192 ? -3.633 19.622 -5.632 1.00 59.16 192 THR A N 1
ATOM 1462 C CA . THR A 1 192 ? -4.883 20.088 -5.033 1.00 59.16 192 THR A CA 1
ATOM 1463 C C . THR A 1 192 ? -4.620 20.696 -3.659 1.00 59.16 192 THR A C 1
ATOM 1465 O O . THR A 1 192 ? -3.975 20.092 -2.807 1.00 59.16 192 THR A O 1
ATOM 1468 N N . ASP A 1 193 ? -5.155 21.896 -3.419 1.00 66.94 193 ASP A N 1
ATOM 1469 C CA . ASP A 1 193 ? -5.095 22.547 -2.109 1.00 66.94 193 ASP A CA 1
ATOM 1470 C C . ASP A 1 193 ? -6.068 21.879 -1.119 1.00 66.94 193 ASP A C 1
ATOM 1472 O O . ASP A 1 193 ? -7.286 21.884 -1.319 1.00 66.94 193 ASP A O 1
ATOM 1476 N N . LEU A 1 194 ? -5.529 21.334 -0.024 1.00 66.25 194 LEU A N 1
ATOM 1477 C CA . LEU A 1 194 ? -6.308 20.706 1.047 1.00 66.25 194 LEU A CA 1
ATOM 1478 C C . LEU A 1 194 ? -6.883 21.700 2.066 1.00 66.25 194 LEU A C 1
ATOM 1480 O O . LEU A 1 194 ? -7.623 21.287 2.959 1.00 66.25 194 LEU A O 1
ATOM 1484 N N . SER A 1 195 ? -6.590 23.001 1.966 1.00 70.00 195 SER A N 1
ATOM 1485 C CA . SER A 1 195 ? -7.005 24.004 2.961 1.00 70.00 195 SER A CA 1
ATOM 1486 C C . SER A 1 195 ? -8.528 24.102 3.163 1.00 70.00 195 SER A C 1
ATOM 1488 O O . SER A 1 195 ? -8.993 24.534 4.221 1.00 70.00 195 SER A O 1
ATOM 1490 N N . GLY A 1 196 ? -9.310 23.665 2.170 1.00 73.56 196 GLY A N 1
ATOM 1491 C CA . GLY A 1 196 ? -10.772 23.580 2.207 1.00 73.56 196 GLY A CA 1
ATOM 1492 C C . GLY A 1 196 ? -11.344 22.202 2.563 1.00 73.56 196 GLY A C 1
ATOM 1493 O O . GLY A 1 196 ? -12.567 22.050 2.542 1.00 73.56 196 GLY A O 1
ATOM 1494 N N . VAL A 1 197 ? -10.509 21.204 2.860 1.00 78.38 197 VAL A N 1
ATOM 1495 C CA . VAL A 1 197 ? -10.928 19.813 3.090 1.00 78.38 197 VAL A CA 1
ATOM 1496 C C . VAL A 1 197 ? -11.127 19.540 4.579 1.00 78.38 197 VAL A C 1
ATOM 1498 O O . VAL A 1 197 ? -10.275 19.839 5.414 1.00 78.38 197 VAL A O 1
ATOM 1501 N N . THR A 1 198 ? -12.257 18.932 4.927 1.00 81.50 198 THR A N 1
ATOM 1502 C CA . THR A 1 198 ? -12.522 18.390 6.263 1.00 81.50 198 THR A CA 1
ATOM 1503 C C . THR A 1 198 ? -12.831 16.906 6.166 1.00 81.50 198 THR A C 1
ATOM 1505 O O . THR A 1 198 ? -13.595 16.496 5.300 1.00 81.50 198 THR A O 1
ATOM 1508 N N . VAL A 1 199 ? -12.283 16.104 7.075 1.00 79.25 199 VAL A N 1
ATOM 1509 C CA . VAL A 1 199 ? -12.626 14.685 7.208 1.00 79.25 199 VAL A CA 1
ATOM 1510 C C . VAL A 1 199 ? -13.798 14.563 8.158 1.00 79.25 199 VAL A C 1
ATOM 1512 O O . VAL A 1 199 ? -13.726 14.975 9.316 1.00 79.25 199 VAL A O 1
ATOM 1515 N N . ASP A 1 200 ? -14.868 13.985 7.641 1.00 85.06 200 ASP A N 1
ATOM 1516 C CA . ASP A 1 200 ? -16.094 13.719 8.373 1.00 85.06 200 ASP A CA 1
ATOM 1517 C C . ASP A 1 200 ? -16.025 12.357 9.077 1.00 85.06 200 ASP A C 1
ATOM 1519 O O . ASP A 1 200 ? -16.593 12.189 10.155 1.00 85.06 200 ASP A O 1
ATOM 1523 N N . ASP A 1 201 ? -15.344 11.379 8.468 1.00 85.69 201 ASP A N 1
ATOM 1524 C CA . ASP A 1 201 ? -15.266 10.006 8.970 1.00 85.69 201 ASP A CA 1
ATOM 1525 C C . ASP A 1 201 ? -14.058 9.257 8.383 1.00 85.69 201 ASP A C 1
ATOM 1527 O O . ASP A 1 201 ? -13.728 9.426 7.206 1.00 85.69 201 ASP A O 1
ATOM 1531 N N . ILE A 1 202 ? -13.438 8.393 9.192 1.00 83.38 202 ILE A N 1
ATOM 1532 C CA . ILE A 1 202 ? -12.406 7.441 8.759 1.00 83.38 202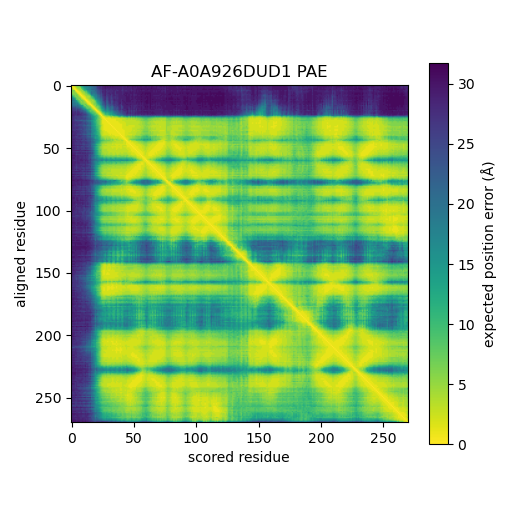 ILE A CA 1
ATOM 1533 C C . ILE A 1 202 ? -12.763 6.070 9.321 1.00 83.38 202 ILE A C 1
ATOM 1535 O O . ILE A 1 202 ? -12.959 5.916 10.530 1.00 83.38 202 ILE A O 1
ATOM 1539 N N . ALA A 1 203 ? -12.771 5.060 8.456 1.00 85.25 203 ALA A N 1
ATOM 1540 C CA . ALA A 1 203 ? -12.789 3.667 8.880 1.00 85.25 203 ALA A CA 1
ATOM 1541 C C . ALA A 1 203 ? -11.553 2.954 8.345 1.00 85.25 203 ALA A C 1
ATOM 1543 O O . ALA A 1 203 ? -11.253 3.045 7.160 1.00 85.25 203 ALA A O 1
ATOM 1544 N N . GLU A 1 204 ? -10.872 2.211 9.212 1.00 87.62 204 GLU A N 1
ATOM 1545 C CA . GLU A 1 204 ? -9.719 1.395 8.842 1.00 87.62 204 GLU A CA 1
ATOM 1546 C C . GLU A 1 204 ? -9.916 -0.040 9.335 1.00 87.62 204 GLU A C 1
ATOM 1548 O O . GLU A 1 204 ? -10.469 -0.291 10.415 1.00 87.62 204 GLU A O 1
ATOM 1553 N N . SER A 1 205 ? -9.458 -1.009 8.547 1.00 91.94 205 SER A N 1
ATOM 1554 C CA . SER A 1 205 ? -9.304 -2.374 9.020 1.00 91.94 205 SER A CA 1
ATOM 1555 C C . SER A 1 205 ? -8.065 -3.063 8.473 1.00 91.94 205 SER A C 1
ATOM 1557 O O . SER A 1 205 ? -7.751 -2.935 7.293 1.00 91.94 205 SER A O 1
ATOM 1559 N N . VAL A 1 206 ? -7.437 -3.867 9.327 1.00 92.25 206 VAL A N 1
ATOM 1560 C CA . VAL A 1 206 ? -6.256 -4.674 9.014 1.00 92.25 206 VAL A CA 1
ATOM 1561 C C . VAL A 1 206 ? -6.599 -6.146 9.202 1.00 92.25 206 VAL A C 1
ATOM 1563 O O . VAL A 1 206 ? -7.157 -6.532 10.231 1.00 92.25 206 VAL A O 1
ATOM 1566 N N . SER A 1 207 ? -6.257 -6.988 8.230 1.00 94.00 207 SER A N 1
ATOM 1567 C CA . SER A 1 207 ? -6.378 -8.445 8.351 1.00 94.00 207 SER A CA 1
ATOM 1568 C C . SER A 1 207 ? -5.003 -9.090 8.434 1.00 94.00 207 SER A C 1
ATOM 1570 O O . SER A 1 207 ? -4.136 -8.842 7.598 1.00 94.00 207 SER A O 1
ATOM 1572 N N . VAL A 1 208 ? -4.817 -9.959 9.424 1.00 94.31 208 VAL A N 1
ATOM 1573 C CA . VAL A 1 208 ? -3.558 -10.654 9.711 1.00 94.31 208 VAL A CA 1
ATOM 1574 C C . VAL A 1 208 ? -3.789 -12.158 9.646 1.00 94.31 208 VAL A C 1
ATOM 1576 O O . VAL A 1 208 ? -4.720 -12.666 10.276 1.00 94.31 208 VAL A O 1
ATOM 1579 N N . ASN A 1 209 ? -2.953 -12.887 8.908 1.00 94.69 209 ASN A N 1
ATOM 1580 C CA . ASN A 1 209 ? -3.063 -14.341 8.805 1.00 94.69 209 ASN A CA 1
ATOM 1581 C C . ASN A 1 209 ? -2.530 -15.067 10.056 1.00 94.69 209 ASN A C 1
ATOM 1583 O O . ASN A 1 209 ? -1.966 -14.468 10.971 1.00 94.69 209 ASN A O 1
ATOM 1587 N N . LYS A 1 210 ? -2.700 -16.393 10.107 1.00 93.94 210 LYS A N 1
ATOM 1588 C CA . LYS A 1 210 ? -2.224 -17.225 11.233 1.00 93.94 210 LYS A CA 1
ATOM 1589 C C . LYS A 1 210 ? -0.707 -17.187 11.440 1.00 93.94 210 LYS A C 1
ATOM 1591 O O . LYS A 1 210 ? -0.253 -17.430 12.554 1.00 93.94 210 LYS A O 1
ATOM 1596 N N . ASP A 1 211 ? 0.049 -16.879 10.392 1.00 93.88 211 ASP A N 1
ATOM 1597 C CA . ASP A 1 211 ? 1.504 -16.756 10.443 1.00 93.88 211 ASP A CA 1
ATOM 1598 C C . ASP A 1 211 ? 1.947 -15.363 10.915 1.00 93.88 211 ASP A C 1
ATOM 1600 O O . ASP A 1 211 ? 3.138 -15.135 11.113 1.00 93.88 211 ASP A O 1
ATOM 1604 N N . GLY A 1 212 ? 1.009 -14.442 11.154 1.00 91.75 212 GLY A N 1
ATOM 1605 C CA . GLY A 1 212 ? 1.282 -13.099 11.653 1.00 91.75 212 GLY A CA 1
ATOM 1606 C C . GLY A 1 212 ? 1.654 -12.093 10.567 1.00 91.75 212 GLY A C 1
ATOM 1607 O O . GLY A 1 212 ? 2.188 -11.046 10.904 1.00 91.75 212 GLY A O 1
ATOM 1608 N N . TYR A 1 213 ? 1.406 -12.391 9.292 1.00 91.62 213 TYR A N 1
ATOM 1609 C CA . TYR A 1 213 ? 1.576 -11.426 8.207 1.00 91.62 213 TYR A CA 1
ATOM 1610 C C . TYR A 1 213 ? 0.290 -10.651 7.948 1.00 91.62 213 TYR A C 1
ATOM 1612 O O . TYR A 1 213 ? -0.807 -11.218 8.006 1.00 91.62 213 TYR A O 1
ATOM 1620 N N . MET A 1 214 ? 0.430 -9.377 7.595 1.00 90.25 214 MET A N 1
ATOM 1621 C CA . MET A 1 214 ? -0.664 -8.598 7.040 1.00 90.25 214 MET A CA 1
ATOM 1622 C C . MET A 1 214 ? -1.075 -9.190 5.686 1.00 90.25 214 MET A C 1
ATOM 1624 O O . MET A 1 214 ? -0.243 -9.565 4.864 1.00 90.25 214 MET A O 1
ATOM 1628 N N . THR A 1 215 ? -2.381 -9.303 5.485 1.00 92.56 215 THR A N 1
ATOM 1629 C CA . THR A 1 215 ? -3.007 -9.826 4.258 1.00 92.56 215 THR A CA 1
ATOM 1630 C C . THR A 1 215 ? -3.919 -8.811 3.601 1.00 92.56 215 THR A C 1
ATOM 1632 O O . THR A 1 215 ? -4.146 -8.899 2.403 1.00 92.56 215 THR A O 1
ATOM 1635 N N . GLN A 1 216 ? -4.440 -7.855 4.372 1.00 92.69 216 GLN A N 1
ATOM 1636 C CA . GLN A 1 216 ? -5.277 -6.792 3.845 1.00 92.69 216 GLN A CA 1
ATOM 1637 C C . GLN A 1 216 ? -5.168 -5.545 4.719 1.00 92.69 216 GLN A C 1
ATOM 1639 O O . GLN A 1 216 ? -5.180 -5.662 5.948 1.00 92.69 216 GLN A O 1
ATOM 1644 N N . LEU A 1 217 ? -5.154 -4.383 4.078 1.00 89.44 217 LEU A N 1
ATOM 1645 C CA . LEU A 1 217 ? -5.431 -3.078 4.669 1.00 89.44 217 LEU A CA 1
ATOM 1646 C C . LEU A 1 217 ? -6.598 -2.464 3.893 1.00 89.44 217 LEU A C 1
ATOM 1648 O O . LEU A 1 217 ? -6.538 -2.358 2.675 1.00 89.44 217 LEU A O 1
ATOM 1652 N N . ALA A 1 218 ? -7.664 -2.068 4.578 1.00 90.50 218 ALA A N 1
ATOM 1653 C CA . ALA A 1 218 ? -8.789 -1.376 3.963 1.00 90.50 218 ALA A CA 1
ATOM 1654 C C . ALA A 1 218 ? -9.062 -0.072 4.703 1.00 90.50 218 ALA A C 1
ATOM 1656 O O . ALA A 1 218 ? -9.146 -0.073 5.931 1.00 90.50 218 ALA A O 1
ATOM 1657 N N . MET A 1 219 ? -9.235 1.011 3.955 1.00 86.69 219 MET A N 1
ATOM 1658 C CA . MET A 1 219 ? -9.473 2.352 4.475 1.00 86.69 219 MET A CA 1
ATOM 1659 C C . MET A 1 219 ? -10.638 3.001 3.736 1.00 86.69 219 MET A C 1
ATOM 1661 O O . MET A 1 219 ? -10.770 2.861 2.522 1.00 86.69 219 MET A O 1
ATOM 1665 N N . THR A 1 220 ? -11.478 3.734 4.457 1.00 87.62 220 THR A N 1
ATOM 1666 C CA . THR A 1 220 ? -12.468 4.626 3.857 1.00 87.62 220 THR A CA 1
ATOM 1667 C C . THR A 1 220 ? -12.375 6.000 4.488 1.00 87.62 220 THR A C 1
ATOM 1669 O O . THR A 1 220 ? -12.436 6.103 5.713 1.00 87.62 220 THR A O 1
ATOM 1672 N N . PHE A 1 221 ? -12.317 7.033 3.660 1.00 84.06 221 PHE A N 1
ATOM 1673 C CA . PHE A 1 221 ? -12.338 8.432 4.055 1.00 84.06 221 PHE A CA 1
ATOM 1674 C C . PHE A 1 221 ? -13.626 9.057 3.538 1.00 84.06 221 PHE A C 1
ATOM 1676 O O . PHE A 1 221 ? -13.914 8.964 2.347 1.00 84.06 221 PHE A O 1
ATOM 1683 N N . LYS A 1 222 ? -14.390 9.705 4.416 1.00 88.75 222 LYS A N 1
ATOM 1684 C CA . LYS A 1 222 ? -15.469 10.605 4.004 1.00 88.75 222 LYS A CA 1
ATOM 1685 C C . LYS A 1 222 ? -15.037 12.024 4.276 1.00 88.75 222 LYS A C 1
ATOM 1687 O O . LYS A 1 222 ? -14.656 12.349 5.402 1.00 88.75 222 LYS A O 1
ATOM 1692 N N . MET A 1 223 ? -15.083 12.850 3.250 1.00 85.88 223 MET A N 1
ATOM 1693 C CA . MET A 1 223 ? -14.571 14.205 3.283 1.00 85.88 223 MET A CA 1
ATOM 1694 C C . MET A 1 223 ? -15.599 15.184 2.737 1.00 85.88 223 MET A C 1
ATOM 1696 O O . MET A 1 223 ? -16.366 14.885 1.822 1.00 85.88 223 MET A O 1
ATOM 1700 N N . THR A 1 224 ? -15.546 16.399 3.261 1.00 86.94 224 THR A N 1
ATOM 1701 C CA . THR A 1 224 ? -16.200 17.565 2.685 1.00 86.94 224 THR A CA 1
ATOM 1702 C C . THR A 1 224 ? -15.118 18.487 2.141 1.00 86.94 224 THR A C 1
ATOM 1704 O O . THR A 1 224 ? -14.198 18.868 2.861 1.00 86.94 224 THR A O 1
ATOM 1707 N N . VAL A 1 225 ? -15.234 18.861 0.870 1.00 83.94 225 VAL A N 1
ATOM 1708 C CA . VAL A 1 225 ? -14.302 19.756 0.177 1.00 83.94 225 VAL A CA 1
ATOM 1709 C C . VAL A 1 225 ? -15.001 21.087 -0.058 1.00 83.94 225 VAL A C 1
ATOM 1711 O O . VAL A 1 225 ? -16.086 21.128 -0.638 1.00 83.94 225 VAL A O 1
ATOM 1714 N N . LYS A 1 226 ? -14.399 22.188 0.393 1.00 81.38 226 LYS A N 1
ATOM 1715 C CA . LYS A 1 226 ? -14.899 23.548 0.166 1.00 81.38 226 LYS A CA 1
ATOM 1716 C C . LYS A 1 226 ? -14.003 24.297 -0.804 1.00 81.38 226 LYS A C 1
ATOM 1718 O O . LYS A 1 226 ? -12.810 24.434 -0.560 1.00 81.38 226 LYS A O 1
ATOM 1723 N N . SER A 1 227 ? -14.612 24.855 -1.843 1.00 73.88 227 SER A N 1
ATOM 1724 C CA . SER A 1 227 ? -13.960 25.760 -2.787 1.00 73.88 227 SER A CA 1
ATOM 1725 C C . SER A 1 227 ? -14.793 27.036 -2.901 1.00 73.88 227 SER A C 1
ATOM 1727 O O . SER A 1 227 ? -15.920 27.029 -3.393 1.00 73.88 227 SER A O 1
ATOM 1729 N N . GLY A 1 228 ? -14.285 28.149 -2.366 1.00 76.19 228 GLY A N 1
ATOM 1730 C CA . GLY A 1 228 ? -15.038 29.406 -2.311 1.00 76.19 228 GLY A CA 1
ATOM 1731 C C . GLY A 1 228 ? -16.345 29.285 -1.512 1.00 76.19 228 GLY A C 1
ATOM 1732 O O . GLY A 1 228 ? -16.321 29.012 -0.312 1.00 76.19 228 GLY A O 1
ATOM 1733 N N . SER A 1 229 ? -17.488 29.543 -2.158 1.00 72.50 229 SER A N 1
ATOM 1734 C CA . SER A 1 229 ? -18.827 29.389 -1.560 1.00 72.50 229 SER A CA 1
ATOM 1735 C C . SER A 1 229 ? -19.454 28.010 -1.775 1.00 72.50 229 SER A C 1
ATOM 1737 O O . SER A 1 229 ? -20.541 27.760 -1.253 1.00 72.50 229 SER A O 1
ATOM 1739 N N . GLU A 1 230 ? -18.806 27.145 -2.550 1.00 77.00 230 GLU A N 1
ATOM 1740 C CA . GLU A 1 230 ? -19.305 25.824 -2.922 1.00 77.00 230 GLU A CA 1
ATOM 1741 C C . GLU A 1 230 ? -18.722 24.752 -1.994 1.00 77.00 230 GLU A C 1
ATOM 1743 O O . GLU A 1 230 ? -17.610 24.877 -1.468 1.00 77.00 230 GLU A O 1
ATOM 1748 N N . SER A 1 231 ? -19.500 23.697 -1.757 1.00 82.25 231 SER A N 1
ATOM 1749 C CA . SER A 1 231 ? -19.077 22.548 -0.958 1.00 82.25 231 SER A CA 1
ATOM 1750 C C . SER A 1 231 ? -19.505 21.253 -1.633 1.00 82.25 231 SER A C 1
ATOM 1752 O O . SER A 1 231 ? -20.701 21.061 -1.862 1.00 82.25 231 SER A O 1
ATOM 1754 N N . GLY A 1 232 ? -18.548 20.370 -1.891 1.00 85.75 232 GLY A N 1
ATOM 1755 C CA . GLY A 1 232 ? -18.771 19.008 -2.367 1.00 85.75 232 GLY A CA 1
ATOM 1756 C C . GLY A 1 232 ? -18.441 17.980 -1.289 1.00 85.75 232 GLY A C 1
ATOM 1757 O O . GLY A 1 232 ? -17.773 18.288 -0.298 1.00 85.75 232 GLY A O 1
ATOM 1758 N N . LYS A 1 233 ? -18.906 16.748 -1.483 1.00 90.25 233 LYS A N 1
ATOM 1759 C CA . LYS A 1 233 ? -18.479 15.590 -0.691 1.00 90.25 233 LYS A CA 1
ATOM 1760 C C . LYS A 1 233 ? -17.584 14.692 -1.524 1.00 90.25 233 LYS A C 1
ATOM 1762 O O . LYS A 1 233 ? -17.797 14.552 -2.724 1.00 90.25 233 LYS A O 1
ATOM 1767 N N . MET A 1 234 ? -16.607 14.085 -0.874 1.00 87.50 234 MET A N 1
ATOM 1768 C CA . MET A 1 234 ? -15.712 13.109 -1.468 1.00 87.50 234 MET A CA 1
ATOM 1769 C C . MET A 1 234 ? -15.624 11.899 -0.542 1.00 87.50 234 MET A C 1
ATOM 1771 O O . MET A 1 234 ? -15.190 12.021 0.600 1.00 87.50 234 MET A O 1
ATOM 1775 N N . ASP A 1 235 ? -16.017 10.740 -1.049 1.00 90.25 235 ASP A N 1
ATOM 1776 C CA . ASP A 1 235 ? -15.826 9.454 -0.395 1.00 90.25 235 ASP A CA 1
ATOM 1777 C C . ASP A 1 235 ? -14.700 8.711 -1.124 1.00 90.25 235 ASP A C 1
ATOM 1779 O O . ASP A 1 235 ? -14.771 8.488 -2.332 1.00 90.25 235 ASP A O 1
ATOM 1783 N N . VAL A 1 236 ? -13.660 8.314 -0.399 1.00 86.69 236 VAL A N 1
ATOM 1784 C CA . VAL A 1 236 ? -12.565 7.489 -0.921 1.00 86.69 236 VAL A CA 1
ATOM 1785 C C . VAL A 1 236 ? -12.602 6.155 -0.200 1.00 86.69 236 VAL A C 1
ATOM 1787 O O . VAL A 1 236 ? -12.558 6.117 1.026 1.00 86.69 236 VAL A O 1
ATOM 1790 N N . ALA A 1 237 ? -12.668 5.057 -0.941 1.00 90.00 237 ALA A N 1
ATOM 1791 C CA . ALA A 1 237 ? -12.503 3.710 -0.410 1.00 90.00 237 ALA A CA 1
ATOM 1792 C C . ALA A 1 237 ? -11.263 3.082 -1.040 1.00 90.00 237 ALA A C 1
ATOM 1794 O O . ALA A 1 237 ? -11.129 3.103 -2.255 1.00 90.00 237 ALA A O 1
ATOM 1795 N N . MET A 1 238 ? -10.375 2.517 -0.230 1.00 87.69 238 MET A N 1
ATOM 1796 C CA . MET A 1 238 ? -9.157 1.841 -0.663 1.00 87.69 238 MET A CA 1
ATOM 1797 C C . MET A 1 238 ? -9.074 0.474 0.009 1.00 87.69 238 MET A C 1
ATOM 1799 O O . MET A 1 238 ? -9.399 0.318 1.185 1.00 87.69 238 MET A O 1
ATOM 1803 N N . THR A 1 239 ? -8.630 -0.533 -0.727 1.00 90.38 239 THR A N 1
ATOM 1804 C CA . THR A 1 239 ? -8.256 -1.843 -0.196 1.00 90.38 239 THR A CA 1
ATOM 1805 C C . THR A 1 239 ? -6.956 -2.275 -0.846 1.00 90.38 239 THR A C 1
ATOM 1807 O O . THR A 1 239 ? -6.871 -2.318 -2.066 1.00 90.38 239 THR A O 1
ATOM 1810 N N . LEU A 1 240 ? -5.959 -2.581 -0.028 1.00 90.44 240 LEU A N 1
ATOM 1811 C CA . LEU A 1 240 ? -4.736 -3.277 -0.389 1.00 90.44 240 LEU A CA 1
ATOM 1812 C C . LEU A 1 240 ? -4.886 -4.73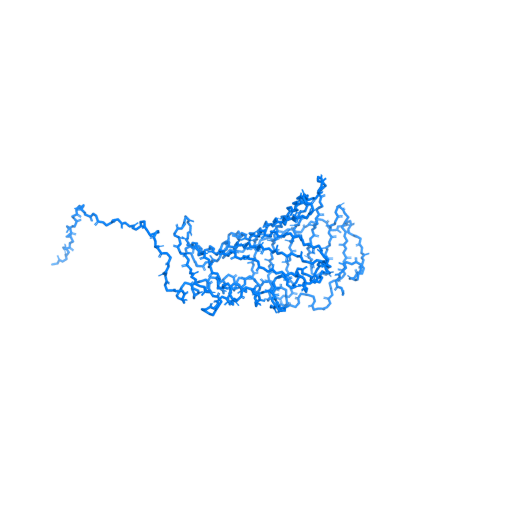4 0.054 1.00 90.44 240 LEU A C 1
ATOM 1814 O O . LEU A 1 240 ? -5.052 -4.991 1.244 1.00 90.44 240 LEU A O 1
ATOM 1818 N N . ASP A 1 241 ? -4.764 -5.670 -0.875 1.00 93.25 241 ASP A N 1
ATOM 1819 C CA . ASP A 1 241 ? -4.718 -7.109 -0.636 1.00 93.25 241 ASP A CA 1
ATOM 1820 C C . ASP A 1 241 ? -3.310 -7.628 -0.929 1.00 93.25 241 ASP A C 1
ATOM 1822 O O . ASP A 1 241 ? -2.809 -7.471 -2.040 1.00 93.25 241 ASP A O 1
ATOM 1826 N N . VAL A 1 242 ? -2.665 -8.258 0.053 1.00 91.50 242 VAL A N 1
ATOM 1827 C CA . VAL A 1 242 ? -1.326 -8.843 -0.101 1.00 91.50 242 VAL A CA 1
ATOM 1828 C C . VAL A 1 242 ? -1.457 -10.312 -0.488 1.00 91.50 242 VAL A C 1
ATOM 1830 O O . VAL A 1 242 ? -1.977 -11.139 0.269 1.00 91.50 242 VAL A O 1
ATOM 1833 N N . ASN A 1 243 ? -0.946 -10.652 -1.666 1.00 91.94 243 ASN A N 1
ATOM 1834 C CA . ASN A 1 243 ? -0.955 -11.998 -2.209 1.00 91.94 243 ASN A CA 1
ATOM 1835 C C . ASN A 1 243 ? 0.212 -12.807 -1.640 1.00 91.94 243 ASN A C 1
ATOM 1837 O O . ASN A 1 243 ? 1.374 -12.443 -1.787 1.00 91.94 243 ASN A O 1
ATOM 1841 N N . ASN A 1 244 ? -0.100 -13.962 -1.047 1.00 90.12 244 ASN A N 1
ATOM 1842 C CA . ASN A 1 244 ? 0.890 -14.935 -0.569 1.00 90.12 244 ASN A CA 1
ATOM 1843 C C . ASN A 1 244 ? 2.004 -14.322 0.314 1.00 90.12 244 ASN A C 1
ATOM 1845 O O . ASN A 1 244 ? 3.184 -14.551 0.038 1.00 90.12 244 ASN A O 1
ATOM 1849 N N . PRO A 1 245 ? 1.675 -13.568 1.383 1.00 90.62 245 PRO A N 1
ATOM 1850 C CA . PRO A 1 245 ? 2.699 -12.934 2.204 1.00 90.62 245 PRO A CA 1
ATOM 1851 C C . PRO A 1 245 ? 3.650 -13.968 2.825 1.00 90.62 245 PRO A C 1
ATOM 1853 O O . PRO A 1 245 ? 3.241 -15.061 3.227 1.00 90.62 245 PRO A O 1
ATOM 1856 N N . GLY A 1 246 ? 4.927 -13.604 2.914 1.00 86.31 246 GLY A N 1
ATOM 1857 C CA . GLY A 1 246 ? 6.015 -14.459 3.386 1.00 86.31 246 GLY A CA 1
ATOM 1858 C C . GLY A 1 246 ? 6.603 -15.378 2.310 1.00 86.31 246 GLY A C 1
ATOM 1859 O O . GLY A 1 246 ? 7.438 -16.221 2.639 1.00 86.31 246 GLY A O 1
ATOM 1860 N N . GLN A 1 247 ? 6.169 -15.256 1.052 1.00 89.44 247 GLN A N 1
ATOM 1861 C CA . GLN A 1 247 ? 6.704 -16.001 -0.091 1.00 89.44 247 GLN A CA 1
ATOM 1862 C C . GLN A 1 247 ? 7.535 -15.093 -1.005 1.00 89.44 247 GLN A C 1
ATOM 1864 O O . GLN A 1 247 ? 7.383 -13.876 -1.000 1.00 89.44 247 GLN A O 1
ATOM 1869 N N . ASP A 1 248 ? 8.414 -15.699 -1.806 1.00 88.75 248 ASP A N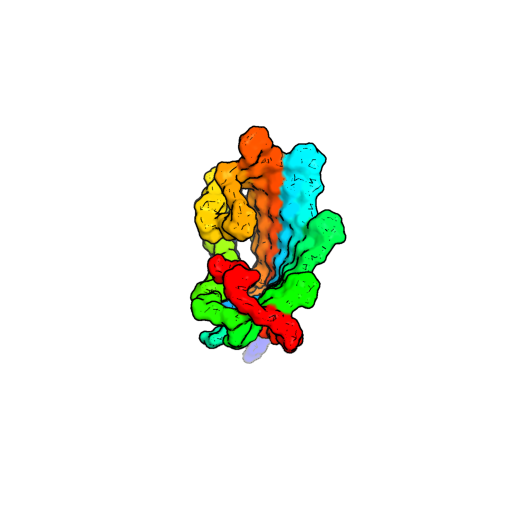 1
ATOM 1870 C CA . ASP A 1 248 ? 9.164 -14.966 -2.829 1.00 88.75 248 ASP A CA 1
ATOM 1871 C C . ASP A 1 248 ? 8.250 -14.551 -3.995 1.00 88.75 248 ASP A C 1
ATOM 1873 O O . ASP A 1 248 ? 7.303 -15.260 -4.349 1.00 88.75 248 ASP A O 1
ATOM 1877 N N . VAL A 1 249 ? 8.577 -13.427 -4.628 1.00 90.25 249 VAL A N 1
ATOM 1878 C CA . VAL A 1 249 ? 7.844 -12.873 -5.769 1.00 90.25 249 VAL A CA 1
ATOM 1879 C C . VAL A 1 249 ? 8.693 -13.001 -7.027 1.00 90.25 249 VAL A C 1
ATOM 1881 O O . VAL A 1 249 ? 9.892 -12.717 -7.043 1.00 90.25 249 VAL A O 1
ATOM 1884 N N . THR A 1 250 ? 8.055 -13.443 -8.108 1.00 91.19 250 THR A N 1
ATOM 1885 C CA . THR A 1 250 ? 8.650 -13.460 -9.448 1.00 91.19 250 THR A CA 1
ATOM 1886 C C . THR A 1 250 ? 8.040 -12.344 -10.282 1.00 91.19 250 THR A C 1
ATOM 1888 O O . THR A 1 250 ? 6.817 -12.278 -10.437 1.00 91.19 250 THR A O 1
ATOM 1891 N N . ILE A 1 251 ? 8.903 -11.498 -10.840 1.00 92.88 251 ILE A N 1
ATOM 1892 C CA . ILE A 1 251 ? 8.540 -10.417 -11.756 1.00 92.88 251 ILE A CA 1
ATOM 1893 C C . ILE A 1 251 ? 8.962 -10.832 -13.166 1.00 92.88 251 ILE A C 1
ATOM 1895 O O . ILE A 1 251 ? 10.057 -11.348 -13.377 1.00 92.88 251 ILE A O 1
ATOM 1899 N N . THR A 1 252 ? 8.065 -10.665 -14.133 1.00 93.06 252 THR A N 1
ATOM 1900 C CA . THR A 1 252 ? 8.342 -10.883 -15.557 1.00 93.06 252 THR A CA 1
ATOM 1901 C C . THR A 1 252 ? 8.053 -9.580 -16.276 1.00 93.06 252 THR A C 1
ATOM 1903 O O . THR A 1 252 ? 6.914 -9.123 -16.255 1.00 93.06 252 THR A O 1
ATOM 1906 N N . LEU A 1 253 ? 9.092 -8.985 -16.857 1.00 92.94 253 LEU A N 1
ATOM 1907 C CA . LEU A 1 253 ? 8.994 -7.711 -17.563 1.00 92.94 253 LEU A CA 1
ATOM 1908 C C . LEU A 1 253 ? 8.417 -7.914 -18.977 1.00 92.94 253 LEU A C 1
ATOM 1910 O O . LEU A 1 253 ? 8.635 -8.980 -19.570 1.00 92.94 253 LEU A O 1
ATOM 1914 N N . PRO A 1 254 ? 7.684 -6.927 -19.519 1.00 93.31 254 PRO A N 1
ATOM 1915 C CA . PRO A 1 254 ? 7.218 -6.952 -20.904 1.00 93.31 254 PRO A CA 1
ATOM 1916 C C . PRO A 1 254 ? 8.381 -6.776 -21.900 1.00 93.31 254 PRO A C 1
ATOM 1918 O O . PRO A 1 254 ? 9.516 -6.496 -21.519 1.00 93.31 254 PRO A O 1
ATOM 1921 N N . ASP A 1 255 ? 8.105 -6.953 -23.197 1.00 94.62 255 ASP A N 1
ATOM 1922 C CA . ASP A 1 255 ? 9.079 -6.656 -24.255 1.00 94.62 255 ASP A CA 1
ATOM 1923 C C . ASP A 1 255 ? 9.275 -5.141 -24.393 1.00 94.62 255 ASP A C 1
ATOM 1925 O O . ASP A 1 255 ? 8.325 -4.408 -24.662 1.00 94.62 255 ASP A O 1
ATOM 1929 N N . THR A 1 256 ? 10.517 -4.686 -24.243 1.00 95.94 256 THR A N 1
ATOM 1930 C CA . THR A 1 256 ? 10.894 -3.267 -24.251 1.00 95.94 256 THR A CA 1
ATOM 1931 C C . THR A 1 256 ? 11.504 -2.806 -25.573 1.00 95.94 256 THR A C 1
ATOM 1933 O O . THR A 1 256 ? 11.887 -1.644 -25.712 1.00 95.94 256 THR A O 1
ATOM 1936 N N . SER A 1 257 ? 11.583 -3.681 -26.583 1.00 93.75 257 SER A N 1
ATOM 1937 C CA . SER A 1 257 ? 12.236 -3.376 -27.864 1.00 93.75 257 SER A CA 1
ATOM 1938 C C . SER A 1 257 ? 11.615 -2.199 -28.634 1.00 93.75 257 SER A C 1
ATOM 1940 O O . SER A 1 257 ? 12.294 -1.572 -29.449 1.00 93.75 257 SER A O 1
ATOM 1942 N N . GLY A 1 258 ? 10.341 -1.890 -28.370 1.00 94.25 258 GLY A N 1
ATOM 1943 C CA . GLY A 1 258 ? 9.605 -0.767 -28.956 1.00 94.25 258 GLY A CA 1
ATOM 1944 C C . GLY A 1 258 ? 9.598 0.517 -28.122 1.00 94.25 258 GLY A C 1
ATOM 1945 O O . GLY A 1 258 ? 8.953 1.480 -28.532 1.00 94.25 258 GLY A O 1
ATOM 1946 N N . ALA A 1 259 ? 10.271 0.541 -26.968 1.00 96.50 259 ALA A N 1
ATOM 1947 C CA . ALA A 1 259 ? 10.228 1.675 -26.055 1.00 96.50 259 ALA A CA 1
ATOM 1948 C C . ALA A 1 259 ? 10.928 2.916 -26.632 1.00 96.50 259 ALA A C 1
ATOM 1950 O O . ALA A 1 259 ? 12.060 2.850 -27.124 1.00 96.50 259 ALA A O 1
ATOM 1951 N N . VAL A 1 260 ? 10.260 4.063 -26.531 1.00 96.31 260 VAL A N 1
ATOM 1952 C CA . VAL A 1 260 ? 10.789 5.365 -26.947 1.00 96.31 260 VAL A CA 1
ATOM 1953 C C . VAL A 1 260 ? 11.582 5.975 -25.798 1.00 96.31 260 VAL A C 1
ATOM 1955 O O . VAL A 1 260 ? 11.086 6.077 -24.682 1.00 96.31 260 VAL A O 1
ATOM 1958 N N . GLU A 1 261 ? 12.819 6.381 -26.066 1.00 96.38 261 GLU A N 1
ATOM 1959 C CA . GLU A 1 261 ? 13.653 7.038 -25.060 1.00 96.38 261 GLU A CA 1
ATOM 1960 C C . GLU A 1 261 ? 13.252 8.507 -24.874 1.00 96.38 261 GLU A C 1
ATOM 1962 O O . GLU A 1 261 ? 13.106 9.232 -25.861 1.00 96.38 261 GLU A O 1
ATOM 1967 N N . VAL A 1 262 ? 13.083 8.918 -23.618 1.00 94.81 262 VAL A N 1
ATOM 1968 C CA . VAL A 1 262 ? 12.649 10.254 -23.174 1.00 94.81 262 VAL A CA 1
ATOM 1969 C C . VAL A 1 262 ? 13.475 10.710 -21.963 1.00 94.81 262 VAL A C 1
ATOM 1971 O O . VAL A 1 262 ? 14.235 9.926 -21.380 1.00 94.81 262 VAL A O 1
ATOM 1974 N N . THR A 1 263 ? 13.359 11.980 -21.576 1.00 89.94 263 THR A N 1
ATOM 1975 C CA . THR A 1 263 ? 13.971 12.505 -20.346 1.00 89.94 263 THR A CA 1
ATOM 1976 C C . THR A 1 263 ? 13.163 12.123 -19.098 1.00 89.94 263 THR A C 1
ATOM 1978 O O . THR A 1 263 ? 11.991 11.758 -19.178 1.00 89.94 263 THR A O 1
ATOM 1981 N N . ALA A 1 264 ? 13.787 12.223 -17.920 1.00 81.81 264 ALA A N 1
ATOM 1982 C CA . ALA A 1 264 ? 13.099 12.033 -16.640 1.00 81.81 264 ALA A CA 1
ATOM 1983 C C . ALA A 1 264 ? 11.994 13.089 -16.420 1.00 81.81 264 ALA A C 1
ATOM 1985 O O . ALA A 1 264 ? 10.907 12.751 -15.957 1.00 81.81 264 ALA A O 1
ATOM 1986 N N . GLU A 1 265 ? 12.239 14.337 -16.835 1.00 83.88 265 GLU A N 1
ATOM 1987 C CA . GLU A 1 265 ? 11.251 15.427 -16.841 1.00 83.88 265 GLU A CA 1
ATOM 1988 C C . GLU A 1 265 ? 10.036 15.083 -17.721 1.00 83.88 265 GLU A C 1
ATOM 1990 O O . GLU A 1 265 ? 8.894 15.242 -17.298 1.00 83.88 265 GLU A O 1
ATOM 1995 N N . GLU A 1 266 ? 10.261 14.535 -18.921 1.00 83.25 266 GLU A N 1
ATOM 1996 C CA . GLU A 1 266 ? 9.190 14.102 -19.832 1.00 83.25 266 GLU A CA 1
ATOM 1997 C C . GLU A 1 266 ? 8.354 12.942 -19.257 1.00 83.25 266 GLU A C 1
ATOM 1999 O O . GLU A 1 266 ? 7.192 12.786 -19.632 1.00 83.25 266 GLU A O 1
ATOM 2004 N N . MET A 1 267 ? 8.912 12.163 -18.322 1.00 78.44 267 MET A N 1
ATOM 2005 C CA . MET A 1 267 ? 8.202 11.130 -17.554 1.00 78.44 267 MET A CA 1
ATOM 2006 C C . MET A 1 267 ? 7.613 11.633 -16.224 1.00 78.44 267 MET A C 1
ATOM 2008 O O . MET A 1 267 ? 6.987 10.846 -15.516 1.00 78.44 267 MET A O 1
ATOM 2012 N N . GLY A 1 268 ? 7.786 12.913 -15.877 1.00 72.31 268 GLY A N 1
ATOM 2013 C CA . GLY A 1 268 ? 7.270 13.499 -14.634 1.00 72.31 268 GLY A CA 1
ATOM 2014 C C . GLY A 1 268 ? 8.011 13.052 -13.369 1.00 72.31 268 GLY A C 1
ATOM 2015 O O . GLY A 1 268 ? 7.379 12.868 -12.333 1.00 72.31 268 GLY A O 1
ATOM 2016 N N . LEU A 1 269 ? 9.326 12.825 -13.457 1.00 67.00 269 LEU A N 1
ATOM 2017 C CA . LEU A 1 269 ? 10.161 12.296 -12.367 1.00 67.00 269 LEU A CA 1
ATOM 2018 C C . LEU A 1 269 ? 11.091 13.340 -11.714 1.00 67.00 269 LEU A C 1
ATOM 2020 O O . LEU A 1 269 ? 11.958 12.949 -10.929 1.00 67.00 269 LEU A O 1
ATOM 2024 N N . GLU A 1 270 ? 10.947 14.628 -12.045 1.00 58.06 270 GLU A N 1
ATOM 2025 C CA . GLU A 1 270 ? 11.723 15.754 -11.483 1.00 58.06 270 GLU A CA 1
ATOM 2026 C C . GLU A 1 270 ? 10.863 16.728 -10.669 1.00 58.06 270 GLU A C 1
ATOM 2028 O O . GLU A 1 270 ? 9.709 16.991 -11.078 1.00 58.06 270 GLU A O 1
#

Solvent-accessible surface area (backbone atoms only — not comparable to full-atom values): 15126 Å² total; per-residue (Å²): 134,85,83,92,79,82,92,80,83,82,88,78,90,73,83,83,59,90,51,79,63,68,75,66,59,64,48,65,65,53,42,52,50,51,32,51,13,31,53,58,44,48,73,45,55,37,45,38,35,38,38,43,35,38,42,36,39,42,45,98,91,46,76,49,67,38,47,35,40,33,44,38,37,37,34,68,40,102,87,59,51,38,43,42,36,40,36,40,36,40,50,97,90,46,75,50,50,37,37,41,36,46,60,91,60,35,39,36,42,30,49,81,88,47,41,35,29,21,72,54,60,90,69,65,70,34,70,68,57,50,55,37,43,57,33,49,55,63,26,50,68,50,72,62,40,80,87,45,44,66,43,38,38,70,40,83,45,91,70,30,40,37,38,40,45,35,59,32,78,94,41,45,68,53,62,66,64,30,80,87,26,78,64,40,53,48,27,58,76,64,74,45,83,61,90,40,54,45,71,79,46,64,45,41,34,42,29,30,35,80,88,43,32,47,38,33,44,36,41,35,42,34,31,39,40,43,59,91,95,47,70,31,38,38,38,38,39,40,36,39,39,42,53,66,68,97,48,89,66,87,86,82,82,78,90,63,91,79,47,43,80,50,54,51,65,80,72,70,72,114

Radius of gyration: 22.76 Å; Cα contacts (8 Å, |Δi|>4): 505; chains: 1; bounding box: 48×81×63 Å

InterPro domains:
  IPR046720 Protein of unknown function DUF6612 [PF20316] (34-255)

Secondary structure (DSSP, 8-state):
----------------------S-S-HHHHHHHHHHHHHHHHT-SEEEEEEEEEEEEEETTEEEEEEEEEEEEEE--SS--EEEEEEEEEETTEEEEEEEEE-SSEEEEEETTEEEEEEPPTTTT-HHHHHHHHHHHHGGGG---TTTEEEEEEEEETTEEEEEEEE-GGGHHHHHT-TTSHHHHHHHHTT--GGGEEEEEEEEEEEEETTS-EEEEEEEEEEEEEETTEEEEEEEEEEEEESSTTS-----PPP-TTPEE--TTTTT--

Organism: NCBI:txid2763661

pLDDT: mean 77.88, std 18.75, range [27.72, 96.69]

Sequence (270 aa):
MKKMYALLLAVMLIVSMTACTKGGGDVKADLDKIQQASTKSTEQNALDAKVSMTMKMDADGETMEIPITMDMKMKALDTAPQMYITMNMEAEGESIDIAYFNDEEYLYMEVMGIMMKCPMPEGYFNSENFMGNTAEDLANTSNLTEELVKSVKTESVDGGTKYTITFKEDQLSKILQDENGALSEFASLANTDLSGVTVDDIAESVSVNKDGYMTQLAMTFKMTVKSGSESGKMDVAMTLDVNNPGQDVTITLPDTSGAVEVTAEEMGLE

Nearest PDB structures (foldseek):
  5yvf-assembly3_C  TM=3.161E-01  e=3.041E-03  Arabidopsis thaliana
  5yvf-assembly4_D  TM=3.084E-01  e=7.970E-03  Arabidopsis thaliana
  2fpn-assembly1_A-2  TM=3.260E-01  e=2.880E-02  Bacillus subtilis
  3sy9-assembly3_C  TM=2.900E-01  e=5.475E-02  Pseudomonas aeruginosa
  2m07-assembly1_A  TM=2.252E-01  e=1.598E-02  Escherichia coli K-12

Mean predicted aligned error: 10.31 Å

Foldseek 3Di:
DDDDDDDDDDDDDDDPDPPPVPFDDPQVVVLVLLLQQLVLLLVAQKFWKKKWKWKWKFFPNDIWIKIKIKTWIWGDDPQAIWIWMWMWIDGPNDIWIWIWIDDRFWTWIATPNAIAIEGDDVPNPDVCPPSVLVSVQSSVSSVDDPQFFPTWDWDADVQFIKIKTATDPVCQVVLVVPCSHPVVVVCVVVVHDCPQKDWPGKIWMWTAGPVSHTFKIKMWTWMWGDDPPTIMIMIMIMMMGTDPRPDDDDDDDDDCPNHHYDYCVVVVND